Protein AF-A0AA86MLB9-F1 (afdb_monomer_lite)

Secondary structure (DSSP, 8-state):
--HHHHHHHHHHHHHHHHHHHHHHHHHHHHHHHHHHHTTPPPPTTHHHHHHHHHHHHHHHHHHHHH--TTHHHHS-EEEEEETTEEEEEEEHHHHHHHHHHHTT---SHHHHHHHHHHHTT--TTTTT-TT---TTGGGPPPHHHHHHHHHHHHHHHHHHHHHHHHHHHHHHHHHHHHHHHHHHHHTT----------TTHHHHHHHHHHHHHHTT--HHHHHHHHHHHH---S-HHHHHHHHHHHHHHHHHHHHHHHHHHHHHHTS-HHHHHHHH-HHHHHHTT-TTSHHHHS-HHHHHHHHHHHHHHHHHSS--HHHHHHHHHHHHHHHHHTT--GGGGSHHHHHHSGGGGGSTT-SSS-TTTGGGS--

Structure (mmCIF, N/CA/C/O backbone):
data_AF-A0AA86MLB9-F1
#
_entry.id   AF-A0AA86MLB9-F1
#
loop_
_atom_site.group_PDB
_atom_site.id
_atom_site.type_symbol
_atom_site.label_atom_id
_atom_site.label_alt_id
_atom_site.label_comp_id
_atom_site.label_asym_id
_atom_site.label_entity_id
_atom_site.label_seq_id
_atom_site.pdbx_PDB_ins_code
_atom_site.Cartn_x
_atom_site.Cartn_y
_atom_site.Cartn_z
_atom_site.occupancy
_atom_site.B_iso_or_equiv
_atom_site.auth_seq_id
_atom_site.auth_comp_id
_atom_site.auth_asym_id
_atom_site.auth_atom_id
_atom_site.pdbx_PDB_model_num
ATOM 1 N N . MET A 1 1 ? -26.145 19.446 7.608 1.00 31.17 1 MET A N 1
ATOM 2 C CA . MET A 1 1 ? -26.393 19.249 6.154 1.00 31.17 1 MET A CA 1
ATOM 3 C C . MET A 1 1 ? -25.177 19.503 5.246 1.00 31.17 1 MET A C 1
ATOM 5 O O . MET A 1 1 ? -25.252 19.080 4.099 1.00 31.17 1 MET A O 1
ATOM 9 N N . SER A 1 2 ? -24.061 20.111 5.694 1.00 31.62 2 SER A N 1
ATOM 10 C CA . SER A 1 2 ? -22.866 20.285 4.835 1.00 31.62 2 SER A CA 1
ATOM 11 C C . SER A 1 2 ? -21.931 19.061 4.782 1.00 31.62 2 SER A C 1
ATOM 13 O O . SER A 1 2 ? -21.469 18.727 3.699 1.00 31.62 2 SER A O 1
ATOM 15 N N . GLN A 1 3 ? -21.765 18.295 5.869 1.00 32.94 3 GLN A N 1
ATOM 16 C CA . GLN A 1 3 ? -20.857 17.125 5.915 1.00 32.94 3 GLN A CA 1
ATOM 17 C C . GLN A 1 3 ? -21.202 15.983 4.928 1.00 32.94 3 GLN A C 1
ATOM 19 O O . GLN A 1 3 ? -20.308 15.303 4.429 1.00 32.94 3 GLN A O 1
ATOM 24 N N . LYS A 1 4 ? -22.484 15.787 4.571 1.00 32.78 4 LYS A N 1
ATOM 25 C CA . LYS A 1 4 ? -22.910 14.739 3.611 1.00 32.78 4 LYS A CA 1
ATOM 26 C C . LYS A 1 4 ? -22.504 15.023 2.154 1.00 32.78 4 LYS A C 1
ATOM 28 O O . LYS A 1 4 ? -22.442 14.089 1.358 1.00 32.78 4 LYS A O 1
ATOM 33 N N . LYS A 1 5 ? -22.254 16.288 1.781 1.00 33.00 5 LYS A N 1
ATOM 34 C CA . LYS A 1 5 ? -21.780 16.646 0.428 1.00 33.00 5 LYS A CA 1
ATOM 35 C C . LYS A 1 5 ? -20.275 16.420 0.272 1.00 33.00 5 LYS A C 1
ATOM 37 O O . LYS A 1 5 ? -19.840 16.027 -0.810 1.00 33.00 5 LYS A O 1
ATOM 42 N N . ASP A 1 6 ? -19.510 16.591 1.346 1.00 46.38 6 ASP A N 1
ATOM 43 C CA . ASP A 1 6 ? -18.052 16.468 1.314 1.00 46.38 6 ASP A CA 1
ATOM 44 C C . ASP A 1 6 ? -17.609 15.002 1.224 1.00 46.38 6 ASP A C 1
ATOM 46 O O . ASP A 1 6 ? -16.766 14.664 0.389 1.00 46.38 6 ASP A O 1
ATOM 50 N N . SER A 1 7 ? -18.253 14.095 1.968 1.00 41.84 7 SER A N 1
ATOM 51 C CA . SER A 1 7 ? -17.937 12.655 1.964 1.00 41.84 7 SER A CA 1
ATOM 52 C C . SER A 1 7 ? -18.159 11.954 0.614 1.00 41.84 7 SER A C 1
ATOM 54 O O . SER A 1 7 ? -17.427 11.030 0.245 1.00 41.84 7 SER A O 1
ATOM 56 N N . HIS A 1 8 ? -19.115 12.431 -0.188 1.00 47.53 8 HIS A N 1
ATOM 57 C CA . HIS A 1 8 ? -19.323 11.940 -1.553 1.00 47.53 8 HIS A CA 1
ATOM 58 C C . HIS A 1 8 ? -18.197 12.353 -2.516 1.00 47.53 8 HIS A C 1
ATOM 60 O O . HIS A 1 8 ? -17.848 11.581 -3.413 1.00 47.53 8 HIS A O 1
ATOM 66 N N . ASN A 1 9 ? -17.603 13.536 -2.323 1.00 54.38 9 ASN A N 1
ATOM 67 C CA . ASN A 1 9 ? -16.457 14.005 -3.107 1.00 54.38 9 ASN A CA 1
ATOM 68 C C . ASN A 1 9 ? -15.156 13.280 -2.711 1.00 54.38 9 ASN A C 1
ATOM 70 O O . ASN A 1 9 ? -14.349 12.960 -3.582 1.00 54.38 9 ASN A O 1
ATOM 74 N N . LEU A 1 10 ? -14.999 12.936 -1.429 1.00 58.59 10 LEU A N 1
ATOM 75 C CA . LEU A 1 10 ? -13.894 12.141 -0.868 1.00 58.59 10 LEU A CA 1
ATOM 76 C C . LEU A 1 10 ? -13.762 10.752 -1.514 1.00 58.59 10 LEU A C 1
ATOM 78 O O . LEU A 1 10 ? -12.739 10.433 -2.128 1.00 58.59 10 LEU A O 1
ATOM 82 N N . LYS A 1 11 ? -14.830 9.943 -1.433 1.00 59.31 11 LYS A N 1
ATOM 83 C CA . LYS A 1 11 ? -14.906 8.617 -2.073 1.00 59.31 11 LYS A CA 1
ATOM 84 C C . LYS A 1 11 ? -14.651 8.724 -3.576 1.00 59.31 11 LYS A C 1
ATOM 86 O O . LYS A 1 11 ? -13.953 7.892 -4.152 1.00 59.31 11 LYS A O 1
ATOM 91 N N . ARG A 1 12 ? -15.196 9.766 -4.211 1.00 62.06 12 ARG A N 1
ATOM 92 C CA . ARG A 1 12 ? -15.035 10.022 -5.643 1.00 62.06 12 ARG A CA 1
ATOM 93 C C . ARG A 1 12 ? -13.578 10.308 -6.010 1.00 62.06 12 ARG A C 1
ATOM 95 O O . ARG A 1 12 ? -1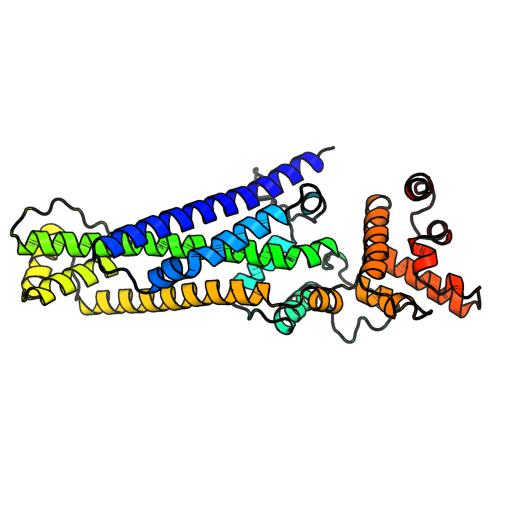3.127 9.751 -6.998 1.00 62.06 12 ARG A O 1
ATOM 102 N N . ASN A 1 13 ? -12.826 11.086 -5.234 1.00 73.25 13 ASN A N 1
ATOM 103 C CA . ASN A 1 13 ? -11.434 11.409 -5.568 1.00 73.25 13 ASN A CA 1
ATOM 104 C C . ASN A 1 13 ? -10.507 10.190 -5.468 1.00 73.25 13 ASN A C 1
ATOM 106 O O . ASN A 1 13 ? -9.840 9.871 -6.449 1.00 73.25 13 ASN A O 1
ATOM 110 N N . ILE A 1 14 ? -10.543 9.446 -4.356 1.00 78.75 14 ILE A N 1
ATOM 111 C CA . ILE A 1 14 ? -9.696 8.251 -4.176 1.00 78.75 14 ILE A CA 1
ATOM 112 C C . ILE A 1 14 ? -10.045 7.169 -5.208 1.00 78.75 14 ILE A C 1
ATOM 114 O O . ILE A 1 14 ? -9.157 6.578 -5.822 1.00 78.75 14 ILE A O 1
ATOM 118 N N . LEU A 1 15 ? -11.338 6.921 -5.454 1.00 80.69 15 LEU A N 1
ATOM 119 C CA . LEU A 1 15 ? -11.757 5.951 -6.468 1.00 80.69 15 LEU A CA 1
ATOM 120 C C . LEU A 1 15 ? -11.424 6.399 -7.888 1.00 80.69 15 LEU A C 1
ATOM 122 O O . LEU A 1 15 ? -11.099 5.555 -8.725 1.00 80.69 15 LEU A O 1
ATOM 126 N N . ASN A 1 16 ? -11.513 7.699 -8.175 1.00 84.88 16 ASN A N 1
ATOM 127 C CA . ASN A 1 16 ? -11.133 8.232 -9.474 1.00 84.88 16 ASN A CA 1
ATOM 128 C C . ASN A 1 16 ? -9.638 8.038 -9.701 1.00 84.88 16 ASN A C 1
ATOM 130 O O . ASN A 1 16 ? -9.280 7.466 -10.729 1.00 84.88 16 ASN A O 1
ATOM 134 N N . GLU A 1 17 ? -8.790 8.414 -8.743 1.00 87.94 17 GLU A N 1
ATOM 135 C CA . GLU A 1 17 ? -7.345 8.179 -8.817 1.00 87.94 17 GLU A CA 1
ATOM 136 C C . GLU A 1 17 ? -7.038 6.690 -8.982 1.00 87.94 17 GLU A C 1
ATOM 138 O O . GLU A 1 17 ? -6.348 6.310 -9.925 1.00 87.94 17 GLU A O 1
ATOM 143 N N . LEU A 1 18 ? -7.644 5.822 -8.167 1.00 91.75 18 LEU A N 1
ATOM 144 C CA . LEU A 1 18 ? -7.465 4.376 -8.283 1.00 91.75 18 LEU A CA 1
ATOM 145 C C . LEU A 1 18 ? -7.894 3.854 -9.663 1.00 91.75 18 LEU A C 1
ATOM 147 O O . LEU A 1 18 ? -7.220 3.012 -10.252 1.00 91.75 18 LEU A O 1
ATOM 151 N N . SER A 1 19 ? -9.013 4.344 -10.203 1.00 93.00 19 SER A N 1
ATOM 152 C CA . SER A 1 19 ? -9.501 3.949 -11.528 1.00 93.00 19 SER A CA 1
ATOM 153 C C . SER A 1 19 ? -8.593 4.430 -12.660 1.00 93.00 19 SER A C 1
ATOM 155 O O . SER A 1 19 ? -8.367 3.686 -13.616 1.00 93.00 19 SER A O 1
ATOM 157 N N . GLN A 1 20 ? -8.041 5.638 -12.537 1.00 94.19 20 GLN A N 1
ATOM 158 C CA . GLN A 1 20 ? -7.079 6.196 -13.478 1.00 94.19 20 GLN A CA 1
ATOM 159 C C . GLN A 1 20 ? -5.775 5.403 -13.429 1.00 94.19 20 GLN A C 1
ATOM 161 O O . GLN A 1 20 ? -5.304 4.965 -14.478 1.00 94.19 20 GLN A O 1
ATOM 166 N N . SER A 1 21 ? -5.260 5.126 -12.229 1.00 95.50 21 SER A N 1
ATOM 167 C CA . SER A 1 21 ? -4.083 4.286 -12.014 1.00 95.50 21 SER A CA 1
ATOM 168 C C . SER A 1 21 ? -4.275 2.888 -12.591 1.00 95.50 21 SER A C 1
ATOM 170 O O . SER A 1 21 ? -3.473 2.441 -13.406 1.00 95.50 21 SER A O 1
ATOM 172 N N . TYR A 1 22 ? -5.386 2.218 -12.283 1.00 96.88 22 TYR A N 1
ATOM 173 C CA . TYR A 1 22 ? -5.699 0.912 -12.862 1.00 96.88 22 TYR A CA 1
ATOM 174 C C . TYR A 1 22 ? -5.768 0.960 -14.398 1.00 96.88 22 TYR A C 1
ATOM 176 O O . TYR A 1 22 ? -5.163 0.131 -15.083 1.00 96.88 22 TYR A O 1
ATOM 184 N N . SER A 1 23 ? -6.448 1.965 -14.966 1.00 96.88 23 SER A N 1
ATOM 185 C CA . SER A 1 23 ? -6.501 2.138 -16.419 1.00 96.88 23 SER A CA 1
ATOM 186 C C . SER A 1 23 ? -5.117 2.375 -17.021 1.00 96.88 23 SER A C 1
ATOM 188 O O . SER A 1 23 ? -4.872 1.912 -18.139 1.00 96.88 23 SER A O 1
ATOM 190 N N . SER A 1 24 ? -4.253 3.120 -16.338 1.00 96.44 24 SER A N 1
ATOM 191 C CA . SER A 1 24 ? -2.892 3.408 -16.778 1.00 96.44 24 SER A CA 1
ATOM 192 C C . SER A 1 24 ? -2.043 2.141 -16.779 1.00 96.44 24 SER A C 1
ATOM 194 O O . SER A 1 24 ? -1.482 1.779 -17.813 1.00 96.44 24 SER A O 1
ATOM 196 N N . ILE A 1 25 ? -2.070 1.373 -15.686 1.00 97.75 25 ILE A N 1
ATOM 197 C CA . ILE A 1 25 ? -1.401 0.070 -15.567 1.00 97.75 25 ILE A CA 1
ATOM 198 C C . ILE A 1 25 ? -1.839 -0.872 -16.694 1.00 97.75 25 ILE A C 1
ATOM 200 O O . ILE A 1 25 ? -1.002 -1.461 -17.379 1.00 97.75 25 ILE A O 1
ATOM 204 N N . HIS A 1 26 ? -3.143 -0.972 -16.954 1.00 97.75 26 HIS A N 1
ATOM 205 C CA . HIS A 1 26 ? -3.666 -1.842 -18.005 1.00 97.75 26 HIS A CA 1
ATOM 206 C C . HIS A 1 26 ? -3.256 -1.386 -19.422 1.00 97.75 26 HIS A C 1
ATOM 208 O O . HIS A 1 26 ? -2.943 -2.213 -20.285 1.00 97.75 26 HIS A O 1
ATOM 214 N N . LYS A 1 27 ? -3.202 -0.071 -19.686 1.00 97.88 27 LYS A N 1
ATOM 215 C CA . LYS A 1 27 ? -2.662 0.475 -20.948 1.00 97.88 27 LYS A CA 1
ATOM 216 C C . LYS A 1 27 ? -1.173 0.149 -21.101 1.00 97.88 27 LYS A C 1
ATOM 218 O O . LYS A 1 27 ? -0.760 -0.293 -22.173 1.00 97.88 27 LYS A O 1
ATOM 223 N N . SER A 1 28 ? -0.397 0.308 -20.034 1.00 97.75 28 SER A N 1
ATOM 224 C CA . SER A 1 28 ? 1.034 -0.005 -19.990 1.00 97.75 28 SER A CA 1
ATOM 225 C C . SER A 1 28 ? 1.301 -1.492 -20.231 1.00 97.75 28 SER A C 1
ATOM 227 O O . SER A 1 28 ? 2.136 -1.836 -21.065 1.00 97.75 28 SER A O 1
ATOM 229 N N . TYR A 1 29 ? 0.515 -2.385 -19.622 1.00 98.00 29 TYR A N 1
ATOM 230 C CA . TYR A 1 29 ? 0.561 -3.821 -19.913 1.00 98.00 29 TYR A CA 1
ATOM 231 C C . TYR A 1 29 ? 0.338 -4.113 -21.403 1.00 98.00 29 TYR A C 1
ATOM 233 O O . TYR A 1 29 ? 1.122 -4.832 -22.024 1.00 98.00 29 TYR A O 1
ATOM 241 N N . LYS A 1 30 ? -0.704 -3.527 -22.014 1.00 97.94 30 LYS A N 1
ATOM 242 C CA . LYS A 1 30 ? -0.978 -3.706 -23.451 1.00 97.94 30 LYS A CA 1
ATOM 243 C C . LYS A 1 30 ? 0.184 -3.225 -24.319 1.00 97.94 30 LYS A C 1
ATOM 245 O O . LYS A 1 30 ? 0.505 -3.877 -25.314 1.00 97.94 30 LYS A O 1
ATOM 250 N N . TYR A 1 31 ? 0.813 -2.114 -23.942 1.00 98.00 31 TYR A N 1
ATOM 251 C CA . TYR A 1 31 ? 1.993 -1.584 -24.616 1.00 98.00 31 TYR A CA 1
ATOM 252 C C . TYR A 1 31 ? 3.176 -2.565 -24.555 1.00 98.00 31 TYR A C 1
ATOM 254 O O . TYR A 1 31 ? 3.678 -2.966 -25.607 1.00 98.00 31 TYR A O 1
ATOM 262 N N . PHE A 1 32 ? 3.559 -3.034 -23.364 1.00 97.81 32 PHE A N 1
ATOM 263 C CA . PHE A 1 32 ? 4.653 -4.003 -23.210 1.00 97.81 32 PHE A CA 1
ATOM 264 C C . PHE A 1 32 ? 4.359 -5.333 -23.907 1.00 97.81 32 PHE A C 1
ATOM 266 O O . PHE A 1 32 ? 5.219 -5.876 -24.599 1.00 97.81 32 PHE A O 1
ATOM 273 N N . LYS A 1 33 ? 3.115 -5.819 -23.826 1.00 97.19 33 LYS A N 1
ATOM 274 C CA . LYS A 1 33 ? 2.680 -7.042 -24.511 1.00 97.19 33 LYS A CA 1
ATOM 275 C C . LYS A 1 33 ? 2.801 -6.924 -26.030 1.00 97.19 33 LYS A C 1
ATOM 277 O O . LYS A 1 33 ? 3.201 -7.883 -26.685 1.00 97.19 33 LYS A O 1
ATOM 282 N N . LYS A 1 34 ? 2.470 -5.760 -26.606 1.00 97.38 34 LYS A N 1
ATOM 283 C CA . LYS A 1 34 ? 2.635 -5.499 -28.045 1.00 97.38 34 LYS A CA 1
ATOM 284 C C . LYS A 1 34 ? 4.111 -5.511 -28.448 1.00 97.38 34 LYS A C 1
ATOM 286 O O . LYS A 1 34 ? 4.449 -6.133 -29.450 1.00 97.38 34 LYS A O 1
ATOM 291 N N . LEU A 1 35 ? 4.977 -4.857 -27.673 1.00 96.00 35 LEU A N 1
ATOM 292 C CA . LEU A 1 35 ? 6.419 -4.837 -27.937 1.00 96.00 35 LEU A CA 1
ATOM 293 C C . LEU A 1 35 ? 7.035 -6.236 -27.874 1.00 96.00 35 LEU A C 1
ATOM 295 O O . LEU A 1 35 ? 7.724 -6.634 -28.811 1.00 96.00 35 LEU A O 1
ATOM 299 N N . SER A 1 36 ? 6.708 -6.998 -26.829 1.00 93.38 36 SER A N 1
ATOM 300 C CA . SER A 1 36 ? 7.155 -8.384 -26.662 1.00 93.38 36 SER A CA 1
ATOM 301 C C . SER A 1 36 ? 6.730 -9.267 -27.847 1.00 93.38 36 SER A C 1
ATOM 303 O O . SER A 1 36 ? 7.567 -9.946 -28.441 1.00 93.38 36 SER A O 1
ATOM 305 N N . LYS A 1 37 ? 5.464 -9.177 -28.293 1.00 94.62 37 LYS A N 1
ATOM 306 C CA . LYS A 1 37 ? 4.976 -9.889 -29.494 1.00 94.62 37 LYS A CA 1
ATOM 307 C C . LYS A 1 37 ? 5.745 -9.528 -30.767 1.00 94.62 37 LYS A C 1
ATOM 309 O O . LYS A 1 37 ? 5.989 -10.395 -31.599 1.00 94.62 37 LYS A O 1
ATOM 314 N N . ASN A 1 38 ? 6.139 -8.265 -30.902 1.00 92.94 38 ASN A N 1
ATOM 315 C CA . ASN A 1 38 ? 6.907 -7.764 -32.040 1.00 92.94 38 ASN A CA 1
ATOM 316 C C . ASN A 1 38 ? 8.426 -7.984 -31.888 1.00 92.94 38 ASN A C 1
ATOM 318 O O . ASN A 1 38 ? 9.196 -7.397 -32.643 1.00 92.94 38 ASN A O 1
ATOM 322 N N . LYS A 1 39 ? 8.869 -8.813 -30.928 1.00 87.19 39 LYS A N 1
ATOM 3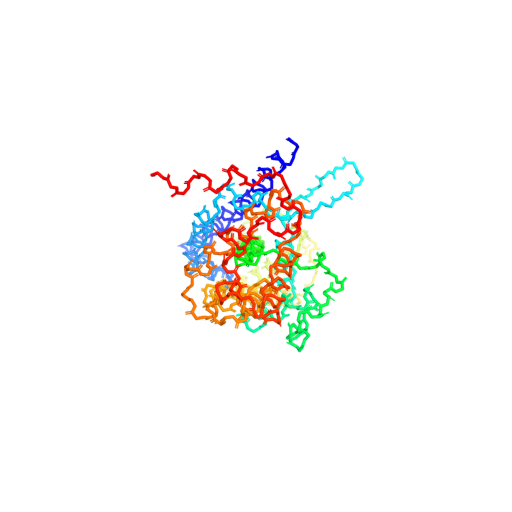23 C CA . LYS A 1 39 ? 10.283 -9.135 -30.658 1.00 87.19 39 LYS A CA 1
ATOM 324 C C . LYS A 1 39 ? 11.154 -7.915 -30.321 1.00 87.19 39 LYS A C 1
ATOM 326 O O . LYS A 1 39 ? 12.373 -7.948 -30.495 1.00 87.19 39 LYS A O 1
ATOM 331 N N . TYR A 1 40 ? 10.552 -6.836 -29.820 1.00 88.44 40 TYR A N 1
ATOM 332 C CA . TYR A 1 40 ? 11.323 -5.763 -29.200 1.00 88.44 40 TYR A CA 1
ATOM 333 C C . TYR A 1 40 ? 11.817 -6.226 -27.833 1.00 88.44 40 TYR A C 1
ATOM 335 O O . TYR A 1 40 ? 11.067 -6.835 -27.066 1.00 88.44 40 TYR A O 1
ATOM 343 N N . LYS A 1 41 ? 13.069 -5.892 -27.512 1.00 88.25 41 LYS A N 1
ATOM 344 C CA . LYS A 1 41 ? 13.591 -6.036 -26.157 1.00 88.25 41 LYS A CA 1
ATOM 345 C C . LYS A 1 41 ? 12.811 -5.100 -25.235 1.00 88.25 41 LYS A C 1
ATOM 347 O O . LYS A 1 41 ? 12.689 -3.903 -25.510 1.00 88.25 41 LYS A O 1
ATOM 352 N N . ILE A 1 42 ? 12.269 -5.662 -24.164 1.00 93.56 42 ILE A N 1
ATOM 353 C CA . ILE A 1 42 ? 11.612 -4.906 -23.101 1.00 93.56 42 ILE A CA 1
ATOM 354 C C . ILE A 1 42 ? 12.560 -4.766 -21.914 1.00 93.56 42 ILE A C 1
ATOM 356 O O . ILE A 1 42 ? 13.372 -5.657 -21.664 1.00 93.56 42 ILE A O 1
ATOM 360 N N . ILE A 1 43 ? 12.465 -3.640 -21.210 1.00 93.56 43 ILE A N 1
ATOM 361 C CA . ILE A 1 43 ? 13.160 -3.420 -19.942 1.00 93.56 43 ILE A CA 1
ATOM 362 C C . ILE A 1 43 ? 12.783 -4.521 -18.946 1.00 93.56 43 ILE A C 1
ATOM 364 O O . ILE A 1 43 ? 11.617 -4.917 -18.879 1.00 93.56 43 ILE A O 1
ATOM 368 N N . GLU A 1 44 ? 13.750 -5.016 -18.173 1.00 92.19 44 GLU A N 1
ATOM 369 C CA . GLU A 1 44 ? 13.551 -6.196 -17.320 1.00 92.19 44 GLU A CA 1
ATOM 370 C C . GLU A 1 44 ? 12.390 -6.002 -16.333 1.00 92.19 44 GLU A C 1
ATOM 372 O O . GLU A 1 44 ? 11.520 -6.865 -16.199 1.00 92.19 44 GLU A O 1
ATOM 377 N N . SER A 1 45 ? 12.300 -4.815 -15.724 1.00 93.00 45 SER A N 1
ATOM 378 C CA . SER A 1 45 ? 11.250 -4.469 -14.763 1.00 93.00 45 SER A CA 1
ATOM 379 C C . SER A 1 45 ? 9.830 -4.529 -15.352 1.00 93.00 45 SER A C 1
ATOM 381 O O . SER A 1 45 ? 8.863 -4.621 -14.597 1.00 93.00 45 SER A O 1
ATOM 383 N N . ALA A 1 46 ? 9.667 -4.483 -16.682 1.00 95.06 46 ALA A N 1
ATOM 384 C CA . ALA A 1 46 ? 8.359 -4.611 -17.328 1.00 95.06 46 ALA A CA 1
ATOM 385 C C . ALA A 1 46 ? 7.798 -6.042 -17.257 1.00 95.06 46 ALA A C 1
ATOM 387 O O . ALA A 1 46 ? 6.578 -6.209 -17.326 1.00 95.06 46 ALA A O 1
ATOM 388 N N . ASN A 1 47 ? 8.648 -7.059 -17.065 1.00 94.50 47 ASN A N 1
ATOM 389 C CA . ASN A 1 47 ? 8.201 -8.445 -16.891 1.00 94.50 47 ASN A CA 1
ATOM 390 C C . ASN A 1 47 ? 7.306 -8.591 -15.659 1.00 94.50 47 ASN A C 1
ATOM 392 O O . ASN A 1 47 ? 6.256 -9.218 -15.741 1.00 94.50 47 ASN A O 1
ATOM 396 N N . TRP A 1 48 ? 7.616 -7.880 -14.569 1.00 95.94 48 TRP A N 1
ATOM 397 C CA . TRP A 1 48 ? 6.741 -7.828 -13.398 1.00 95.94 48 TRP A CA 1
ATOM 398 C C . TRP A 1 48 ? 5.309 -7.409 -13.754 1.00 95.94 48 TRP A C 1
ATOM 400 O O . TRP A 1 48 ? 4.355 -7.998 -13.254 1.00 95.94 48 TRP A O 1
ATOM 410 N N . VAL A 1 49 ? 5.136 -6.434 -14.651 1.00 95.94 49 VAL A N 1
ATOM 411 C CA . VAL A 1 49 ? 3.805 -5.996 -15.103 1.00 95.94 49 VAL A CA 1
ATOM 412 C C . VAL A 1 49 ? 3.125 -7.073 -15.948 1.00 95.94 49 VAL A C 1
ATOM 414 O O . VAL A 1 49 ? 1.922 -7.292 -15.806 1.00 95.94 49 VAL A O 1
ATOM 417 N N . LEU A 1 50 ? 3.876 -7.736 -16.831 1.00 96.31 50 LEU A N 1
ATOM 418 C CA . LEU A 1 50 ? 3.349 -8.784 -17.707 1.00 96.31 50 LEU A CA 1
ATOM 419 C C . LEU A 1 50 ? 2.880 -10.014 -16.923 1.00 96.31 50 LEU A C 1
ATOM 421 O O . LEU A 1 50 ? 1.805 -10.540 -17.217 1.00 96.31 50 LEU A O 1
ATOM 425 N N . ASP A 1 51 ? 3.645 -10.413 -15.911 1.00 96.31 51 ASP A N 1
ATOM 426 C CA . ASP A 1 51 ? 3.402 -11.632 -15.142 1.00 96.31 51 ASP A CA 1
ATOM 427 C C . ASP A 1 51 ? 2.349 -11.429 -14.043 1.00 96.31 51 ASP A C 1
ATOM 429 O O . ASP A 1 51 ? 1.645 -12.367 -13.678 1.00 96.31 51 ASP A O 1
ATOM 433 N N . ASN A 1 52 ? 2.203 -10.202 -13.523 1.00 96.38 52 ASN A N 1
ATOM 434 C CA . ASN A 1 52 ? 1.423 -9.936 -12.308 1.00 96.38 52 ASN A CA 1
ATOM 435 C C . ASN A 1 52 ? 0.202 -9.026 -12.519 1.00 96.38 52 ASN A C 1
ATOM 437 O O . ASN A 1 52 ? -0.405 -8.594 -11.539 1.00 96.38 52 ASN A O 1
ATOM 441 N N . LEU A 1 53 ? -0.215 -8.743 -13.760 1.00 96.12 53 LEU A N 1
ATOM 442 C CA . LEU A 1 53 ? -1.411 -7.921 -14.004 1.00 96.12 53 LEU A CA 1
ATOM 443 C C . LEU A 1 53 ? -2.655 -8.483 -13.287 1.00 96.12 53 LEU A C 1
ATOM 445 O O . LEU A 1 53 ? -3.425 -7.712 -12.717 1.00 96.12 53 LEU A O 1
ATOM 449 N N . TYR A 1 54 ? -2.815 -9.812 -13.258 1.00 96.06 54 TYR A N 1
ATOM 450 C CA . TYR A 1 54 ? -3.950 -10.488 -12.617 1.00 96.06 54 TYR A CA 1
ATOM 451 C C . TYR A 1 54 ? -4.118 -10.098 -11.138 1.00 96.06 54 TYR A C 1
ATOM 453 O O . TYR A 1 54 ? -5.243 -9.958 -10.661 1.00 96.06 54 TYR A O 1
ATOM 461 N N . LEU A 1 55 ? -3.005 -9.883 -10.425 1.00 96.12 55 LEU A N 1
ATOM 462 C CA . LEU A 1 55 ? -2.999 -9.481 -9.022 1.00 96.12 55 LEU A CA 1
ATOM 463 C C . LEU A 1 55 ? -3.627 -8.094 -8.868 1.00 96.12 55 LEU A C 1
ATOM 465 O O . LEU A 1 55 ? -4.518 -7.905 -8.047 1.00 96.12 55 LEU A O 1
ATOM 469 N N . ILE A 1 56 ? -3.225 -7.145 -9.715 1.00 96.19 56 ILE A N 1
ATOM 470 C CA . ILE A 1 56 ? -3.767 -5.781 -9.698 1.00 96.19 56 ILE A CA 1
ATOM 471 C C . ILE A 1 56 ? -5.243 -5.769 -10.097 1.00 96.19 56 ILE A C 1
ATOM 473 O O . ILE A 1 56 ? -6.032 -5.048 -9.493 1.00 96.19 56 ILE A O 1
ATOM 477 N N . GLU A 1 57 ? -5.641 -6.572 -11.086 1.00 96.38 57 GLU A N 1
ATOM 478 C CA . GLU A 1 57 ? -7.047 -6.695 -11.487 1.00 96.38 57 GLU A CA 1
ATOM 479 C C . GLU A 1 57 ? -7.926 -7.235 -10.360 1.00 96.38 57 GLU A C 1
ATOM 481 O O . GLU A 1 57 ? -9.024 -6.719 -10.133 1.00 96.38 57 GLU A O 1
ATOM 486 N N . ARG A 1 58 ? -7.444 -8.261 -9.654 1.00 95.75 58 ARG A N 1
ATOM 487 C CA . ARG A 1 58 ? -8.133 -8.844 -8.505 1.00 95.75 58 ARG A CA 1
ATOM 488 C C . ARG A 1 58 ? -8.246 -7.831 -7.368 1.00 95.75 58 ARG A C 1
ATOM 490 O O . ARG A 1 58 ? -9.359 -7.578 -6.917 1.00 95.75 58 ARG A O 1
ATOM 497 N N . GLU A 1 59 ? -7.145 -7.194 -6.965 1.00 93.44 59 GLU A N 1
ATOM 498 C CA . GLU A 1 59 ? -7.182 -6.195 -5.889 1.00 93.44 59 GLU A CA 1
ATOM 499 C C . GLU A 1 59 ? -8.066 -5.001 -6.250 1.00 93.44 59 GLU A C 1
ATOM 501 O O . GLU A 1 59 ? -8.856 -4.557 -5.426 1.00 93.44 59 GLU A O 1
ATOM 506 N N . TYR A 1 60 ? -8.016 -4.512 -7.490 1.00 94.06 60 TYR A N 1
ATOM 507 C CA . TYR A 1 60 ? -8.885 -3.425 -7.936 1.00 94.06 60 TYR A CA 1
ATOM 508 C C . TYR A 1 60 ? -10.376 -3.774 -7.817 1.00 94.06 60 TYR A C 1
ATOM 510 O O . TYR A 1 60 ? -11.175 -2.946 -7.370 1.00 94.06 60 TYR A O 1
ATOM 518 N N . LYS A 1 61 ? -10.762 -4.999 -8.201 1.00 92.50 61 LYS A N 1
ATOM 519 C CA . LYS A 1 61 ? -12.142 -5.487 -8.063 1.00 92.50 61 LYS A CA 1
ATOM 520 C C . LYS A 1 61 ? -12.541 -5.626 -6.596 1.00 92.50 61 LYS A C 1
ATOM 522 O O . LYS A 1 61 ? -13.596 -5.113 -6.231 1.00 92.50 61 LYS A O 1
ATOM 527 N N . ASN A 1 62 ? -11.685 -6.238 -5.776 1.00 90.19 62 ASN A N 1
ATOM 528 C CA . ASN A 1 62 ? -11.912 -6.400 -4.339 1.00 90.19 62 ASN A CA 1
ATOM 529 C C . ASN A 1 62 ? -12.095 -5.038 -3.666 1.00 90.19 62 ASN A C 1
ATOM 531 O O . ASN A 1 62 ? -13.097 -4.815 -3.002 1.00 90.19 62 ASN A O 1
ATOM 535 N N . ILE A 1 63 ? -11.201 -4.081 -3.937 1.00 89.81 63 ILE A N 1
ATOM 536 C CA . ILE A 1 63 ? -11.304 -2.713 -3.422 1.00 89.81 63 ILE A CA 1
ATOM 537 C C . ILE A 1 63 ? -12.643 -2.088 -3.826 1.00 89.81 63 ILE A C 1
ATOM 539 O O . ILE A 1 63 ? -13.351 -1.545 -2.987 1.00 89.81 63 ILE A O 1
ATOM 543 N N . LYS A 1 64 ? -13.045 -2.191 -5.097 1.00 87.06 64 LYS A N 1
ATOM 544 C CA . LYS A 1 64 ? -14.335 -1.645 -5.543 1.00 87.06 64 LYS A CA 1
ATOM 545 C C . LYS A 1 64 ? -15.548 -2.275 -4.856 1.00 87.06 64 LYS A C 1
ATOM 547 O O . LYS A 1 64 ? -16.538 -1.571 -4.683 1.00 87.06 64 LYS A O 1
ATOM 552 N N . GLN A 1 65 ? -15.483 -3.558 -4.507 1.00 85.00 65 GLN A N 1
ATOM 553 C CA . GLN A 1 65 ? -16.549 -4.262 -3.793 1.00 85.00 65 GLN A CA 1
ATOM 554 C C . GLN A 1 65 ? -16.575 -3.894 -2.305 1.00 85.00 65 GLN A C 1
ATOM 556 O O . GLN A 1 65 ? -17.640 -3.590 -1.779 1.00 85.00 65 GLN A O 1
ATOM 561 N N . SER A 1 66 ? -15.410 -3.853 -1.651 1.00 80.62 66 SER A N 1
ATOM 562 C CA . SER A 1 66 ? -15.274 -3.518 -0.228 1.00 80.62 66 SER A CA 1
ATOM 563 C C . SER A 1 66 ? -15.609 -2.057 0.078 1.00 80.62 66 SER A C 1
ATOM 565 O O . SER A 1 66 ? -16.024 -1.733 1.186 1.00 80.62 66 SER A O 1
ATOM 567 N N . ILE A 1 67 ? -15.465 -1.150 -0.894 1.00 71.62 67 ILE A N 1
ATOM 568 C CA . ILE A 1 67 ? -15.863 0.254 -0.740 1.00 71.62 67 ILE A CA 1
ATOM 569 C C . ILE A 1 67 ? -17.394 0.376 -0.886 1.00 71.62 67 ILE A C 1
ATOM 571 O O . ILE A 1 67 ? -17.921 0.865 -1.895 1.00 71.62 67 ILE A O 1
ATOM 575 N N . GLY A 1 68 ? -18.122 -0.006 0.167 1.00 64.94 68 GLY A N 1
ATOM 576 C CA . GLY A 1 68 ? -19.536 0.332 0.360 1.00 64.94 68 GLY A CA 1
ATOM 577 C C . GLY A 1 68 ? -19.785 1.852 0.338 1.00 64.94 68 GLY A C 1
ATOM 578 O O . GLY A 1 68 ? -18.861 2.665 0.428 1.00 64.94 68 GLY A O 1
ATOM 579 N N . ASN A 1 69 ? -21.031 2.286 0.121 1.00 54.16 69 ASN A N 1
ATOM 580 C CA . ASN A 1 69 ? -21.370 3.717 0.022 1.00 54.16 69 ASN A CA 1
ATOM 581 C C . ASN A 1 69 ? -21.370 4.461 1.366 1.00 54.16 69 ASN A C 1
ATOM 583 O O . ASN A 1 69 ? -21.164 5.670 1.345 1.00 54.16 69 ASN A O 1
ATOM 587 N N . GLU A 1 70 ? -21.569 3.772 2.490 1.00 60.41 70 GLU A N 1
ATOM 588 C CA . GLU A 1 70 ? -21.745 4.392 3.816 1.00 60.41 70 GLU A CA 1
ATOM 589 C C . GLU A 1 70 ? -20.435 4.443 4.619 1.00 60.41 70 GLU A C 1
ATOM 591 O O . GLU A 1 70 ? -20.066 5.504 5.107 1.00 60.41 70 GLU A O 1
ATOM 596 N N . TYR A 1 71 ? -19.662 3.353 4.634 1.00 62.53 71 TYR A N 1
ATOM 597 C CA . TYR A 1 71 ? -18.469 3.180 5.477 1.00 62.53 71 TYR A CA 1
ATOM 598 C C . TYR A 1 71 ? -17.380 4.259 5.315 1.00 62.53 71 TYR A C 1
ATOM 600 O O . TYR A 1 71 ? -16.756 4.684 6.274 1.00 62.53 71 TYR A O 1
ATOM 608 N N . PHE A 1 72 ? -17.161 4.773 4.101 1.00 64.25 72 PHE A N 1
ATOM 609 C CA . PHE A 1 72 ? -16.184 5.851 3.880 1.00 64.25 72 PHE A CA 1
ATOM 610 C C . PHE A 1 72 ? -16.693 7.235 4.292 1.00 64.25 72 PHE A C 1
ATOM 612 O O . PHE A 1 72 ? -15.894 8.167 4.374 1.00 64.25 72 PHE A O 1
ATOM 619 N N . LYS A 1 73 ? -18.009 7.403 4.474 1.00 62.34 73 LYS A N 1
ATOM 620 C CA . LYS A 1 73 ? -18.592 8.702 4.823 1.00 62.34 73 LYS A CA 1
ATOM 621 C C . LYS A 1 73 ? -18.421 9.040 6.296 1.00 62.34 73 LYS A C 1
ATOM 623 O O . LYS A 1 73 ? -18.443 10.225 6.617 1.00 62.34 73 LYS A O 1
ATOM 628 N N . THR A 1 74 ? -18.279 8.024 7.139 1.00 69.94 74 THR A N 1
ATOM 629 C CA . THR A 1 74 ? -18.138 8.151 8.592 1.00 69.94 74 THR A CA 1
ATOM 630 C C . THR A 1 74 ? -16.677 8.300 9.024 1.00 69.94 74 THR A C 1
ATOM 632 O O . THR A 1 74 ? -16.418 8.779 10.124 1.00 69.94 74 THR A O 1
ATOM 635 N N . LEU A 1 75 ? -15.711 7.974 8.151 1.00 80.88 75 LEU A N 1
ATOM 636 C CA . LEU A 1 75 ? -14.286 8.090 8.471 1.00 80.88 75 LEU A CA 1
ATOM 637 C C . LEU A 1 75 ? -13.867 9.551 8.730 1.00 80.88 75 LEU A C 1
ATOM 639 O O . LEU A 1 75 ? -14.116 10.411 7.877 1.00 80.88 75 LEU A O 1
ATOM 643 N N . PRO A 1 76 ? -13.144 9.833 9.831 1.00 80.38 76 PRO A N 1
ATOM 644 C CA . PRO A 1 76 ? -12.576 11.148 10.105 1.00 80.38 76 PRO A CA 1
ATOM 645 C C . PRO A 1 76 ? -11.667 11.642 8.972 1.00 80.38 76 PRO A C 1
ATOM 647 O O . PRO A 1 76 ? -10.797 10.923 8.471 1.00 80.38 76 PRO A O 1
ATOM 650 N N . THR A 1 77 ? -11.838 12.899 8.563 1.00 74.81 77 THR A N 1
ATOM 651 C CA . THR A 1 77 ? -11.121 13.486 7.420 1.00 74.81 77 THR A CA 1
ATOM 652 C C . THR A 1 77 ? -10.148 14.569 7.855 1.00 74.81 77 THR A C 1
ATOM 654 O O . THR A 1 77 ? -10.492 15.414 8.680 1.00 74.81 77 THR A O 1
ATOM 657 N N . LEU A 1 78 ? -8.956 14.603 7.253 1.00 65.12 78 LEU A N 1
ATOM 658 C CA . LEU A 1 78 ? -8.023 15.716 7.425 1.00 65.12 78 LEU A CA 1
ATOM 659 C C . LEU A 1 78 ? -8.259 16.754 6.324 1.00 65.12 78 LEU A C 1
ATOM 661 O O . LEU A 1 78 ? -8.062 16.475 5.142 1.00 65.12 78 LEU A O 1
ATOM 665 N N . THR A 1 79 ? -8.645 17.971 6.706 1.00 56.72 79 THR A N 1
ATOM 666 C CA . THR A 1 79 ? -8.803 19.085 5.762 1.00 56.72 79 THR A CA 1
ATOM 667 C C . THR A 1 79 ? -7.533 19.929 5.735 1.00 56.72 79 THR A C 1
ATOM 669 O O . THR A 1 79 ? -7.224 20.638 6.693 1.00 56.72 79 THR A O 1
ATOM 672 N N . ARG A 1 80 ? -6.796 19.910 4.619 1.00 47.03 80 ARG A N 1
ATOM 673 C CA . ARG A 1 80 ? -5.672 20.833 4.407 1.00 47.03 80 ARG A CA 1
ATOM 674 C C . ARG A 1 80 ? -6.179 22.113 3.738 1.00 47.03 80 ARG A C 1
ATOM 676 O O . ARG A 1 80 ? -6.445 22.123 2.537 1.00 47.03 80 ARG A O 1
ATOM 683 N N . LYS A 1 81 ? -6.295 23.202 4.505 1.00 44.69 81 LYS A N 1
ATOM 684 C CA . LYS A 1 81 ? -6.565 24.542 3.959 1.00 44.69 81 LYS A CA 1
ATOM 685 C C . LYS A 1 81 ? -5.249 25.196 3.538 1.00 44.69 81 LYS A C 1
ATOM 687 O O . LYS A 1 81 ? -4.416 25.484 4.387 1.00 44.69 81 LYS A O 1
ATOM 692 N N . ASN A 1 82 ? -5.079 25.448 2.242 1.00 39.62 82 ASN A N 1
ATOM 693 C CA . ASN A 1 82 ? -4.090 26.396 1.729 1.00 39.62 82 ASN A CA 1
ATOM 694 C C . ASN A 1 82 ? -4.855 27.517 1.014 1.00 39.62 82 ASN A C 1
ATOM 696 O O . ASN A 1 82 ? -5.694 27.222 0.167 1.00 39.62 82 ASN A O 1
ATOM 700 N N . ASN A 1 83 ? -4.578 28.767 1.402 1.00 44.84 83 ASN A N 1
ATOM 701 C CA . ASN A 1 83 ? -5.070 30.040 0.854 1.00 44.84 83 ASN A CA 1
ATOM 702 C C . ASN A 1 83 ? -6.021 29.913 -0.360 1.00 44.84 83 ASN A C 1
ATOM 704 O O . ASN A 1 83 ? -5.586 29.802 -1.503 1.00 44.84 83 ASN A O 1
ATOM 708 N N . GLU A 1 84 ? -7.325 29.953 -0.056 1.00 45.06 84 GLU A N 1
ATOM 709 C CA . GLU A 1 84 ? -8.480 30.087 -0.965 1.00 45.06 84 GLU A CA 1
ATOM 710 C C . GLU A 1 84 ? -8.940 28.869 -1.794 1.00 45.06 84 GLU A C 1
ATOM 712 O O . GLU A 1 84 ? -9.947 28.980 -2.496 1.00 45.06 84 GLU A O 1
ATOM 717 N N . ARG A 1 85 ? -8.341 27.673 -1.662 1.00 44.22 85 ARG A N 1
ATOM 718 C CA . ARG A 1 85 ? -8.953 26.426 -2.185 1.00 44.22 85 ARG A CA 1
ATOM 719 C C . ARG A 1 85 ? -8.772 25.245 -1.229 1.00 44.22 85 ARG A C 1
ATOM 721 O O . ARG A 1 85 ? -7.668 24.966 -0.772 1.00 44.22 85 ARG A O 1
ATOM 728 N N . GLU A 1 86 ? -9.853 24.515 -0.950 1.00 48.53 86 GLU A N 1
ATOM 729 C CA . GLU A 1 86 ? -9.783 23.191 -0.315 1.00 48.53 86 GLU A CA 1
ATOM 730 C C . GLU A 1 86 ? -9.165 22.214 -1.320 1.00 48.53 86 GLU A C 1
ATOM 732 O O . GLU A 1 86 ? -9.806 21.823 -2.292 1.00 48.53 86 GLU A O 1
ATOM 737 N N . VAL A 1 87 ? -7.875 21.904 -1.155 1.00 50.09 87 VAL A N 1
ATOM 738 C CA . VAL A 1 87 ? -7.111 21.222 -2.212 1.00 50.09 87 VAL A CA 1
ATOM 739 C C . VAL A 1 87 ? -7.321 19.706 -2.171 1.00 50.09 87 VAL A C 1
ATOM 741 O O . VAL A 1 87 ? -7.502 19.108 -3.224 1.00 50.09 87 VAL A O 1
ATOM 744 N N . TYR A 1 88 ? -7.352 19.078 -0.990 1.00 52.31 88 TYR A N 1
ATOM 745 C CA . TYR A 1 88 ? -7.585 17.635 -0.856 1.00 52.31 88 TYR A CA 1
ATOM 746 C C . TYR A 1 88 ? -8.212 17.315 0.505 1.00 52.31 88 TYR A C 1
ATOM 748 O O . TYR A 1 88 ? -7.635 17.634 1.544 1.00 52.31 88 TYR A O 1
ATOM 756 N N . ASN A 1 89 ? -9.387 16.685 0.482 1.00 67.19 89 ASN A N 1
ATOM 757 C CA . ASN A 1 89 ? -10.025 16.080 1.645 1.00 67.19 89 ASN A CA 1
ATOM 758 C C . ASN A 1 89 ? -9.896 14.563 1.449 1.00 67.19 89 ASN A C 1
ATOM 760 O O . ASN A 1 89 ? -10.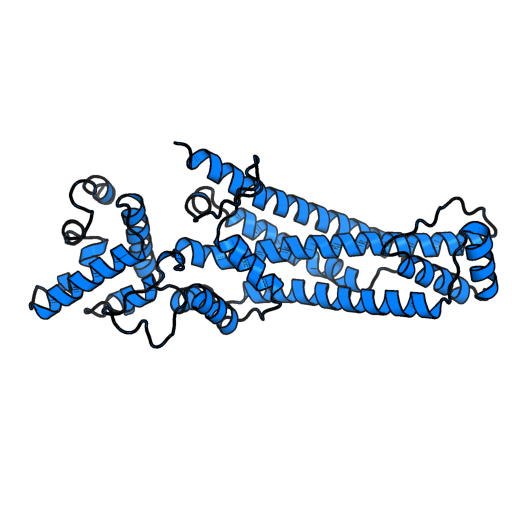482 14.027 0.507 1.00 67.19 89 ASN A O 1
ATOM 764 N N . VAL A 1 90 ? -9.078 13.892 2.261 1.00 75.31 90 VAL A N 1
ATOM 765 C CA . VAL A 1 90 ? -8.950 12.421 2.301 1.00 75.31 90 VAL A CA 1
ATOM 766 C C . VAL A 1 90 ? -9.092 11.941 3.752 1.00 75.31 90 VAL A C 1
ATOM 768 O O . VAL A 1 90 ? -8.795 12.715 4.671 1.00 75.31 90 VAL A O 1
ATOM 771 N N . PRO A 1 91 ? -9.560 10.700 3.996 1.00 85.50 91 PRO A N 1
ATOM 772 C CA . PRO A 1 91 ? -9.628 10.152 5.348 1.00 85.50 91 PRO A CA 1
ATOM 773 C C . PRO A 1 91 ? -8.261 10.210 6.030 1.00 85.50 91 PRO A C 1
ATOM 775 O O . PRO A 1 91 ? -7.238 9.952 5.392 1.00 85.50 91 PRO A O 1
ATOM 778 N N . ARG A 1 92 ? -8.224 10.513 7.328 1.00 88.56 92 ARG A N 1
ATOM 779 C CA . ARG A 1 92 ? -6.983 10.545 8.116 1.00 88.56 92 ARG A CA 1
ATOM 780 C C . ARG A 1 92 ? -6.196 9.245 7.955 1.00 88.56 92 ARG A C 1
ATOM 782 O O . ARG A 1 92 ? -5.000 9.277 7.658 1.00 88.56 92 ARG A O 1
ATOM 789 N N . ILE A 1 93 ? -6.887 8.112 8.048 1.00 91.06 93 ILE A N 1
ATOM 790 C CA . ILE A 1 93 ? -6.296 6.787 7.871 1.00 91.06 93 ILE A CA 1
ATOM 791 C C . ILE A 1 93 ? -5.636 6.572 6.494 1.00 91.06 93 ILE A C 1
ATOM 793 O O . ILE A 1 93 ? -4.646 5.847 6.390 1.00 91.06 93 ILE A O 1
ATOM 797 N N . PHE A 1 94 ? -6.095 7.254 5.437 1.00 89.62 94 PHE A N 1
ATOM 798 C CA . PHE A 1 94 ? -5.436 7.208 4.128 1.00 89.62 94 PHE A CA 1
ATOM 799 C C . PHE A 1 94 ? -4.026 7.807 4.190 1.00 89.62 94 PHE A C 1
ATOM 801 O O . PHE A 1 94 ? -3.088 7.227 3.645 1.00 89.62 94 PHE A O 1
ATOM 808 N N . HIS A 1 95 ? -3.858 8.942 4.875 1.00 89.00 95 HIS A N 1
ATOM 809 C CA . HIS A 1 95 ? -2.544 9.562 5.063 1.00 89.00 95 HIS A CA 1
ATOM 810 C C . HIS A 1 95 ? -1.630 8.723 5.954 1.00 89.00 95 HIS A C 1
ATOM 812 O O . HIS A 1 95 ? -0.435 8.629 5.682 1.00 89.00 95 HIS A O 1
ATOM 818 N N . ILE A 1 96 ? -2.186 8.079 6.980 1.00 92.50 96 ILE A N 1
ATOM 819 C CA . ILE A 1 96 ? -1.442 7.145 7.829 1.00 92.50 96 ILE A CA 1
ATOM 820 C C . ILE A 1 96 ? -0.903 5.981 6.980 1.00 92.50 96 ILE A C 1
ATOM 822 O O . ILE A 1 96 ? 0.296 5.714 6.983 1.00 92.50 96 ILE A O 1
ATOM 826 N N . ALA A 1 97 ? -1.749 5.360 6.154 1.00 94.12 97 ALA A N 1
ATOM 827 C CA . ALA A 1 97 ? -1.331 4.306 5.226 1.00 94.12 97 ALA A CA 1
ATOM 828 C C . ALA A 1 97 ? -0.282 4.784 4.210 1.00 94.12 97 ALA A C 1
ATOM 830 O O . ALA A 1 97 ? 0.694 4.086 3.932 1.00 94.12 97 ALA A O 1
ATOM 831 N N . GLN A 1 98 ? -0.453 5.993 3.673 1.00 91.81 98 GLN A N 1
ATOM 832 C CA . GLN A 1 98 ? 0.500 6.597 2.748 1.00 91.81 98 GLN A CA 1
ATOM 833 C C . GLN A 1 98 ? 1.878 6.801 3.393 1.00 91.81 98 GLN A C 1
ATOM 835 O O . GLN A 1 98 ? 2.899 6.472 2.787 1.00 91.81 98 GLN A O 1
ATOM 840 N N . ASN A 1 99 ? 1.914 7.316 4.622 1.00 92.00 99 ASN A N 1
ATOM 841 C CA . ASN A 1 99 ? 3.152 7.531 5.366 1.00 92.00 99 ASN A CA 1
ATOM 842 C C . ASN A 1 99 ? 3.858 6.207 5.677 1.00 92.00 99 ASN A C 1
ATOM 844 O O . ASN A 1 99 ? 5.076 6.134 5.523 1.00 92.00 99 ASN A O 1
ATOM 848 N N . TYR A 1 100 ? 3.104 5.161 6.026 1.00 94.12 100 TYR A N 1
ATOM 849 C CA . TYR A 1 100 ? 3.645 3.819 6.246 1.00 94.12 100 TYR A CA 1
ATOM 850 C C . TYR A 1 100 ? 4.328 3.237 5.001 1.00 94.12 100 TYR A C 1
ATOM 852 O O . TYR A 1 100 ? 5.422 2.686 5.067 1.00 94.12 100 TYR A O 1
ATOM 860 N N . ILE A 1 101 ? 3.713 3.396 3.827 1.00 91.50 101 ILE A N 1
ATOM 861 C CA . ILE A 1 101 ? 4.311 2.928 2.567 1.00 91.50 101 ILE A CA 1
ATOM 862 C C . ILE A 1 101 ? 5.570 3.732 2.227 1.00 91.50 101 ILE A C 1
ATOM 864 O O . ILE A 1 101 ? 6.558 3.174 1.749 1.00 91.50 101 ILE A O 1
ATOM 868 N N . ASN A 1 102 ? 5.553 5.042 2.473 1.00 87.56 102 ASN A N 1
ATOM 869 C CA . ASN A 1 102 ? 6.676 5.918 2.152 1.00 87.56 102 ASN A CA 1
ATOM 870 C C . ASN A 1 102 ? 7.875 5.731 3.094 1.00 87.56 102 ASN A C 1
ATOM 872 O O . ASN A 1 102 ? 9.004 5.993 2.679 1.00 87.56 102 ASN A O 1
ATOM 876 N N . SER A 1 103 ? 7.668 5.250 4.324 1.00 84.88 103 SER A N 1
ATOM 877 C CA . SER A 1 103 ? 8.762 4.930 5.249 1.00 84.88 103 SER A CA 1
ATOM 878 C C . SER A 1 103 ? 9.523 3.652 4.875 1.00 84.88 103 SER A C 1
ATOM 880 O O . SER A 1 103 ? 10.539 3.358 5.498 1.00 84.88 103 SER A O 1
ATOM 882 N N . SER A 1 104 ? 9.093 2.926 3.831 1.00 73.50 104 SER A N 1
ATOM 883 C CA . SER A 1 104 ? 9.674 1.638 3.411 1.00 73.50 104 SER A CA 1
ATOM 884 C C . SER A 1 104 ? 9.646 0.571 4.518 1.00 73.50 104 SER A C 1
ATOM 886 O O . SER A 1 104 ? 10.537 -0.273 4.589 1.00 73.50 104 SER A O 1
ATOM 888 N N . ALA A 1 105 ? 8.632 0.620 5.389 1.00 70.62 105 ALA A N 1
ATOM 889 C CA . ALA A 1 105 ? 8.433 -0.356 6.456 1.00 70.62 105 ALA A CA 1
ATOM 890 C C . ALA A 1 105 ? 8.052 -1.748 5.913 1.00 70.62 105 ALA A C 1
ATOM 892 O O . ALA A 1 105 ? 7.513 -1.891 4.810 1.00 70.62 105 ALA A O 1
ATOM 893 N N . GLU A 1 106 ? 8.327 -2.793 6.696 1.00 84.25 106 GLU A N 1
ATOM 894 C CA . GLU A 1 106 ? 7.990 -4.164 6.319 1.00 84.25 106 GLU A CA 1
ATOM 895 C C . GLU A 1 106 ? 6.517 -4.492 6.556 1.00 84.25 106 GLU A C 1
ATOM 897 O O . GLU A 1 106 ? 5.991 -4.320 7.646 1.00 84.25 106 GLU A O 1
ATOM 902 N N . PHE A 1 107 ? 5.872 -5.110 5.569 1.00 88.00 107 PHE A N 1
ATOM 903 C CA . PHE A 1 107 ? 4.498 -5.587 5.705 1.00 88.00 107 PHE A CA 1
ATOM 904 C C . PHE A 1 107 ? 4.435 -6.923 6.450 1.00 88.00 107 PHE A C 1
ATOM 906 O O . PHE A 1 107 ? 4.362 -7.988 5.833 1.00 88.00 107 PHE A O 1
ATOM 913 N N . ASN A 1 108 ? 4.472 -6.859 7.778 1.00 91.06 108 ASN A N 1
ATOM 914 C CA . ASN A 1 108 ? 4.154 -7.970 8.667 1.00 91.06 108 ASN A CA 1
ATOM 915 C C . ASN A 1 108 ? 3.281 -7.486 9.838 1.00 91.06 108 ASN A C 1
ATOM 917 O O . ASN A 1 108 ? 3.245 -6.296 10.146 1.00 91.06 108 ASN A O 1
ATOM 921 N N . ILE A 1 109 ? 2.566 -8.412 10.483 1.00 92.00 109 ILE A N 1
ATOM 922 C CA . ILE A 1 109 ? 1.584 -8.092 11.529 1.00 92.00 109 ILE A CA 1
ATOM 923 C C . ILE A 1 109 ? 2.169 -7.231 12.657 1.00 92.00 109 ILE A C 1
ATOM 925 O O . ILE A 1 109 ? 1.520 -6.286 13.104 1.00 92.00 109 ILE A O 1
ATOM 929 N N . LYS A 1 110 ? 3.400 -7.527 13.084 1.00 92.00 110 LYS A N 1
ATOM 930 C CA . LYS A 1 110 ? 4.069 -6.843 14.188 1.00 92.00 110 LYS A CA 1
ATOM 931 C C . LYS A 1 110 ? 4.409 -5.408 13.799 1.00 92.00 110 LYS A C 1
ATOM 933 O O . LYS A 1 110 ? 3.959 -4.491 14.464 1.00 92.00 110 LYS A O 1
ATOM 938 N N . GLU A 1 111 ? 5.114 -5.206 12.692 1.00 93.44 111 GLU A N 1
ATOM 939 C CA . GLU A 1 111 ? 5.543 -3.871 12.248 1.00 93.44 111 GLU A CA 1
ATOM 940 C C . GLU A 1 111 ? 4.361 -2.942 11.952 1.00 93.44 111 GLU A C 1
ATOM 942 O O . GLU A 1 111 ? 4.381 -1.755 12.279 1.00 93.44 111 GLU A O 1
ATOM 947 N N . VAL A 1 112 ? 3.302 -3.483 11.349 1.00 93.62 112 VAL A N 1
ATOM 948 C CA . VAL A 1 112 ? 2.084 -2.726 11.047 1.00 93.62 112 VAL A CA 1
ATOM 949 C C . VAL A 1 112 ? 1.344 -2.345 12.340 1.00 93.62 112 VAL A C 1
ATOM 951 O O . VAL A 1 112 ? 0.864 -1.216 12.462 1.00 93.62 112 VAL A O 1
ATOM 954 N N . SER A 1 113 ? 1.293 -3.248 13.327 1.00 93.38 113 SER A N 1
ATOM 955 C CA . SER A 1 113 ? 0.680 -2.976 14.637 1.00 93.38 113 SER A CA 1
ATOM 956 C C . SER A 1 113 ? 1.504 -1.986 15.464 1.00 93.38 113 SER A C 1
ATOM 958 O O . SER A 1 113 ? 0.949 -1.038 16.016 1.00 93.38 113 SER A O 1
ATOM 960 N N . ASP A 1 114 ? 2.827 -2.163 15.504 1.00 91.88 114 ASP A N 1
ATOM 961 C CA . ASP A 1 114 ? 3.773 -1.287 16.202 1.00 91.88 114 ASP A CA 1
ATOM 962 C C . ASP A 1 114 ? 3.675 0.141 15.651 1.00 91.88 114 ASP A C 1
ATOM 964 O O . ASP A 1 114 ? 3.587 1.105 16.410 1.00 91.88 114 ASP A O 1
ATOM 968 N N . TYR A 1 115 ? 3.596 0.293 14.327 1.00 93.88 115 TYR A N 1
ATOM 969 C CA . TYR A 1 115 ? 3.397 1.591 13.685 1.00 93.88 115 TYR A CA 1
ATOM 970 C C . TYR A 1 115 ? 2.114 2.299 14.140 1.00 93.88 115 TYR A C 1
ATOM 972 O O . TYR A 1 115 ? 2.143 3.486 14.473 1.00 93.88 115 TYR A O 1
ATOM 980 N N . ILE A 1 116 ? 0.992 1.580 14.174 1.00 93.69 116 ILE A N 1
ATOM 981 C CA . ILE A 1 116 ? -0.300 2.150 14.563 1.00 93.69 116 ILE A CA 1
ATOM 982 C C . ILE A 1 116 ? -0.338 2.475 16.056 1.00 93.69 116 ILE A C 1
ATOM 984 O O . ILE A 1 116 ? -0.796 3.553 16.432 1.00 93.69 116 ILE A O 1
ATOM 988 N N . ASN A 1 117 ? 0.193 1.599 16.909 1.00 91.19 117 ASN A N 1
ATOM 989 C CA . ASN A 1 117 ? 0.308 1.868 18.341 1.00 91.19 117 ASN A CA 1
ATOM 990 C C . ASN A 1 117 ? 1.203 3.087 18.615 1.00 91.19 117 ASN A C 1
ATOM 992 O O . ASN A 1 117 ? 0.829 3.934 19.422 1.00 91.19 117 ASN A O 1
ATOM 996 N N . ASN A 1 118 ? 2.309 3.247 17.881 1.00 90.00 118 ASN A N 1
ATOM 997 C CA . ASN A 1 118 ? 3.172 4.426 17.983 1.00 90.00 118 ASN A CA 1
ATOM 998 C C . ASN A 1 118 ? 2.445 5.723 17.594 1.00 90.00 118 ASN A C 1
ATOM 1000 O O . ASN A 1 118 ? 2.602 6.734 18.272 1.00 90.00 118 ASN A O 1
ATOM 1004 N N . ILE A 1 119 ? 1.626 5.710 16.535 1.00 88.81 119 ILE A N 1
ATOM 1005 C CA . ILE A 1 119 ? 0.822 6.881 16.131 1.00 88.81 119 ILE A CA 1
ATOM 1006 C C . ILE A 1 119 ? -0.218 7.252 17.184 1.00 88.81 119 ILE A C 1
ATOM 1008 O O . ILE A 1 119 ? -0.481 8.434 17.399 1.00 88.81 119 ILE A O 1
ATOM 1012 N N . GLN A 1 120 ? -0.819 6.248 17.815 1.00 89.00 120 GLN A N 1
ATOM 1013 C CA . GLN A 1 120 ? -1.788 6.438 18.888 1.00 89.00 120 GLN A CA 1
ATOM 1014 C C . GLN A 1 120 ? -1.116 6.746 20.241 1.00 89.00 120 GLN A C 1
ATOM 1016 O O . GLN A 1 120 ? -1.822 6.929 21.228 1.00 89.00 120 GLN A O 1
ATOM 1021 N N . GLU A 1 121 ? 0.224 6.794 20.290 1.00 85.00 121 GLU A N 1
ATOM 1022 C CA . GLU A 1 121 ? 1.042 6.944 21.505 1.00 85.00 121 GLU A CA 1
ATOM 1023 C C . GLU A 1 121 ? 0.717 5.906 22.592 1.00 85.00 121 GLU A C 1
ATOM 1025 O O . GLU A 1 121 ? 0.811 6.163 23.791 1.00 85.00 121 GLU A O 1
ATOM 1030 N N . ILE A 1 122 ? 0.345 4.701 22.165 1.00 73.88 122 ILE A N 1
ATOM 1031 C CA . ILE A 1 122 ? 0.000 3.593 23.047 1.00 73.88 122 ILE A CA 1
ATOM 1032 C C . ILE A 1 122 ? 1.272 2.849 23.438 1.00 73.88 122 ILE A C 1
ATOM 1034 O O . ILE A 1 122 ? 1.907 2.214 22.593 1.00 73.88 122 ILE A O 1
ATOM 1038 N N . LYS A 1 123 ? 1.595 2.833 24.734 1.00 69.06 123 LYS A N 1
ATOM 1039 C CA . LYS A 1 123 ? 2.563 1.874 25.283 1.00 69.06 123 LYS A CA 1
ATOM 1040 C C . LYS A 1 123 ? 1.834 0.649 25.826 1.00 69.06 123 LYS A C 1
ATOM 1042 O O . LYS A 1 123 ? 0.822 0.767 26.514 1.00 69.06 123 LYS A O 1
ATOM 1047 N N . SER A 1 124 ? 2.358 -0.536 25.529 1.00 59.56 124 SER A N 1
ATOM 1048 C CA . SER A 1 124 ? 1.778 -1.834 25.907 1.00 59.56 124 SER A CA 1
ATOM 1049 C C . SER A 1 124 ? 1.550 -1.996 27.415 1.00 59.56 124 SER A C 1
ATOM 1051 O O . SER A 1 124 ? 0.584 -2.631 27.819 1.00 59.56 124 SER A O 1
ATOM 1053 N N . GLU A 1 125 ? 2.393 -1.384 28.244 1.00 58.47 125 GLU A N 1
ATOM 1054 C CA . GLU A 1 125 ? 2.298 -1.438 29.711 1.00 58.47 125 GLU A CA 1
ATOM 1055 C C . GLU A 1 125 ? 1.231 -0.487 30.286 1.00 58.47 125 GLU A C 1
ATOM 1057 O O . GLU A 1 125 ? 0.768 -0.675 31.408 1.00 58.47 125 GLU A O 1
ATOM 1062 N N . GLU A 1 126 ? 0.815 0.528 29.524 1.00 57.50 126 GLU A N 1
ATOM 1063 C CA . GLU A 1 126 ? -0.020 1.628 30.020 1.00 57.50 126 GLU A CA 1
ATOM 1064 C C . GLU A 1 126 ? -1.527 1.335 29.920 1.00 57.50 126 GLU A C 1
ATOM 1066 O O . GLU A 1 126 ? -2.306 1.827 30.736 1.00 57.50 126 GLU A O 1
ATOM 1071 N N . ILE A 1 127 ? -1.954 0.475 28.985 1.00 59.72 127 ILE A N 1
ATOM 1072 C CA . ILE A 1 127 ? -3.382 0.169 28.776 1.00 59.72 127 ILE A CA 1
ATOM 1073 C C . ILE A 1 127 ? -3.978 -0.703 29.892 1.00 59.72 127 ILE A C 1
ATOM 1075 O O . ILE A 1 127 ? -5.190 -0.742 30.022 1.00 59.72 127 ILE A O 1
ATOM 1079 N N . ILE A 1 128 ? -3.175 -1.334 30.755 1.00 56.94 128 ILE A N 1
ATOM 1080 C CA . ILE A 1 128 ? -3.630 -2.362 31.717 1.00 56.94 128 ILE A CA 1
ATOM 1081 C C . ILE A 1 128 ? -4.500 -1.795 32.867 1.00 56.94 128 ILE A C 1
ATOM 1083 O O . ILE A 1 128 ? -5.103 -2.560 33.615 1.00 56.94 128 ILE A O 1
ATOM 1087 N N . SER A 1 129 ? -4.633 -0.470 33.015 1.00 60.50 129 SER A N 1
ATOM 1088 C CA . SER A 1 129 ? -5.477 0.121 34.068 1.00 60.50 129 SER A CA 1
ATOM 1089 C C . SER A 1 129 ? -6.492 1.138 33.544 1.00 60.50 129 SER A C 1
ATOM 1091 O O . SER A 1 129 ? -6.155 2.069 32.824 1.00 60.50 129 SER A O 1
ATOM 1093 N N . ILE A 1 130 ? -7.739 1.044 34.008 1.00 59.97 130 ILE A N 1
ATOM 1094 C CA . ILE A 1 130 ? -8.813 2.028 33.748 1.00 59.97 130 ILE A CA 1
ATOM 1095 C C . ILE A 1 130 ? -8.503 3.428 34.281 1.00 59.97 130 ILE A C 1
ATOM 1097 O O . ILE A 1 130 ? -8.994 4.436 33.755 1.00 59.97 130 ILE A O 1
ATOM 1101 N N . SER A 1 131 ? -7.658 3.513 35.312 1.00 56.38 131 SER A N 1
ATOM 1102 C CA . SER A 1 131 ? -7.116 4.780 35.806 1.00 56.38 131 SER A CA 1
ATOM 1103 C C . SER A 1 131 ? -6.271 5.506 34.762 1.00 56.38 131 SER A C 1
ATOM 1105 O O . SER A 1 131 ? -6.100 6.721 34.867 1.00 56.38 131 SER A O 1
ATOM 1107 N N . TYR A 1 132 ? -5.782 4.802 33.738 1.00 63.59 132 TYR A N 1
ATOM 1108 C CA . TYR A 1 132 ? -5.062 5.413 32.638 1.00 63.59 132 TYR A CA 1
ATOM 1109 C C . TYR A 1 132 ? -5.992 6.349 31.861 1.00 63.59 132 TYR A C 1
ATOM 1111 O O . TYR A 1 132 ? -7.045 5.974 31.335 1.00 63.59 132 TYR A O 1
ATOM 1119 N N . ASN A 1 133 ? -5.626 7.625 31.842 1.00 64.94 133 ASN A N 1
ATOM 1120 C CA . ASN A 1 133 ? -6.218 8.612 30.959 1.00 64.94 133 ASN A CA 1
ATOM 1121 C C . ASN A 1 133 ? -5.259 8.804 29.798 1.00 64.94 133 ASN A C 1
ATOM 1123 O O . ASN A 1 133 ? -4.155 9.303 29.993 1.00 64.94 133 ASN A O 1
ATOM 1127 N N . ILE A 1 134 ? -5.707 8.438 28.600 1.00 70.12 134 ILE A N 1
ATOM 1128 C CA . ILE A 1 134 ? -4.964 8.715 27.376 1.00 70.12 134 ILE A CA 1
ATOM 1129 C C . ILE A 1 134 ? -4.846 10.232 27.231 1.00 70.12 134 ILE A C 1
ATOM 1131 O O . ILE A 1 134 ? -5.847 10.930 27.043 1.00 70.12 134 ILE A O 1
ATOM 1135 N N . SER A 1 135 ? -3.615 10.728 27.355 1.00 67.50 135 SER A N 1
ATOM 1136 C CA . SER A 1 135 ? -3.289 12.157 27.339 1.00 67.50 135 SER A CA 1
ATOM 1137 C C . SER A 1 135 ? -3.726 12.828 26.035 1.00 67.50 135 SER A C 1
ATOM 1139 O O . SER A 1 135 ? -4.223 13.951 26.054 1.00 67.50 135 SER A O 1
ATOM 1141 N N . ASN A 1 136 ? -3.614 12.110 24.912 1.00 74.56 136 ASN A N 1
ATOM 1142 C CA . ASN A 1 136 ? -3.875 12.616 23.567 1.00 74.56 136 ASN A CA 1
ATOM 1143 C C . ASN A 1 136 ? -5.005 11.842 22.866 1.00 74.56 136 ASN A C 1
ATOM 1145 O O . ASN A 1 136 ? -4.791 11.179 21.855 1.00 74.56 136 ASN A O 1
ATOM 1149 N N . LYS A 1 137 ? -6.242 11.955 23.369 1.00 76.69 137 LYS A N 1
ATOM 1150 C CA . LYS A 1 137 ? -7.421 11.251 22.810 1.00 76.69 137 LYS A CA 1
ATOM 1151 C C . LYS A 1 137 ? -7.641 11.486 21.311 1.00 76.69 137 LYS A C 1
ATOM 1153 O O . LYS A 1 137 ? -8.078 10.585 20.612 1.00 76.69 137 LYS A O 1
ATOM 1158 N N . ASN A 1 138 ? -7.286 12.668 20.806 1.00 77.31 138 ASN A N 1
ATOM 1159 C CA . ASN A 1 138 ? -7.410 13.009 19.383 1.00 77.31 138 ASN A CA 1
ATOM 1160 C C . ASN A 1 138 ? -6.507 12.159 18.470 1.00 77.31 138 ASN A C 1
ATOM 1162 O O . ASN A 1 138 ? -6.707 12.149 17.257 1.00 77.31 138 ASN A O 1
ATOM 1166 N N . LEU A 1 139 ? -5.489 11.492 19.027 1.00 83.00 139 LEU A N 1
ATOM 1167 C CA . LEU A 1 139 ? -4.615 10.594 18.276 1.00 83.00 139 LEU A CA 1
ATOM 1168 C C . LEU A 1 139 ? -5.197 9.191 18.131 1.00 83.00 139 LEU A C 1
ATOM 1170 O O . LEU A 1 139 ? -4.782 8.487 17.209 1.00 83.00 139 LEU A O 1
ATOM 1174 N N . LEU A 1 140 ? -6.166 8.811 18.966 1.00 88.88 140 LEU A N 1
ATOM 1175 C CA . LEU A 1 140 ? -6.823 7.516 18.861 1.00 88.88 140 LEU A CA 1
ATOM 1176 C C . LEU A 1 140 ? -7.512 7.383 17.511 1.00 88.88 140 LEU A C 1
ATOM 1178 O O . LEU A 1 140 ? -8.006 8.364 16.945 1.00 88.88 140 LEU A O 1
ATOM 1182 N N . LEU A 1 141 ? -7.453 6.170 16.981 1.00 91.25 141 LEU A N 1
ATOM 1183 C CA . LEU A 1 141 ? -8.141 5.806 15.759 1.00 91.25 141 LEU A CA 1
ATOM 1184 C C . LEU A 1 141 ? -9.450 5.130 16.134 1.00 91.25 141 LEU A C 1
ATOM 1186 O O . LEU A 1 141 ? -9.481 4.265 17.011 1.00 91.25 141 LEU A O 1
ATOM 1190 N N . ASN A 1 142 ? -10.510 5.527 15.443 1.00 90.81 142 ASN A N 1
ATOM 1191 C CA . ASN A 1 142 ? -11.807 4.878 15.574 1.00 90.81 142 ASN A CA 1
ATOM 1192 C C . ASN A 1 142 ? -11.728 3.425 15.080 1.00 90.81 142 ASN A C 1
ATOM 1194 O O . ASN A 1 142 ? -10.891 3.093 14.230 1.00 90.81 142 ASN A O 1
ATOM 1198 N N . MET A 1 143 ? -12.627 2.562 15.553 1.00 91.75 143 MET A N 1
ATOM 1199 C CA . MET A 1 143 ? -12.704 1.166 15.097 1.00 91.75 143 MET A CA 1
ATOM 1200 C C . MET A 1 143 ? -12.854 1.081 13.572 1.00 91.75 143 MET A C 1
ATOM 1202 O O . MET A 1 143 ? -12.114 0.349 12.907 1.00 91.75 143 MET A O 1
ATOM 1206 N N . SER A 1 144 ? -13.719 1.921 12.999 1.00 89.38 144 SER A N 1
ATOM 1207 C CA . SER A 1 144 ? -13.861 2.083 11.549 1.00 89.38 144 SER A CA 1
ATOM 1208 C C . SER A 1 144 ? -12.572 2.532 10.838 1.00 89.38 144 SER A C 1
ATOM 1210 O O . SER A 1 144 ? -12.297 2.078 9.730 1.00 89.38 144 SER A O 1
ATOM 1212 N N . GLU A 1 145 ? -11.718 3.364 11.444 1.00 92.56 145 GLU A N 1
ATOM 1213 C CA . GLU A 1 145 ? -10.424 3.713 10.839 1.00 92.56 145 GLU A CA 1
ATOM 1214 C C . GLU A 1 145 ? -9.482 2.505 10.798 1.00 92.56 145 GLU A C 1
ATOM 1216 O O . GLU A 1 145 ? -8.855 2.251 9.769 1.00 92.56 145 GLU A O 1
ATOM 1221 N N . LEU A 1 146 ? -9.407 1.728 11.879 1.00 93.38 146 LEU A N 1
ATOM 1222 C CA . LEU A 1 146 ? -8.539 0.549 11.948 1.00 93.38 146 LEU A CA 1
ATOM 1223 C C . LEU A 1 146 ? -8.938 -0.512 10.915 1.00 93.38 146 LEU A C 1
ATOM 1225 O O . LEU A 1 146 ? -8.0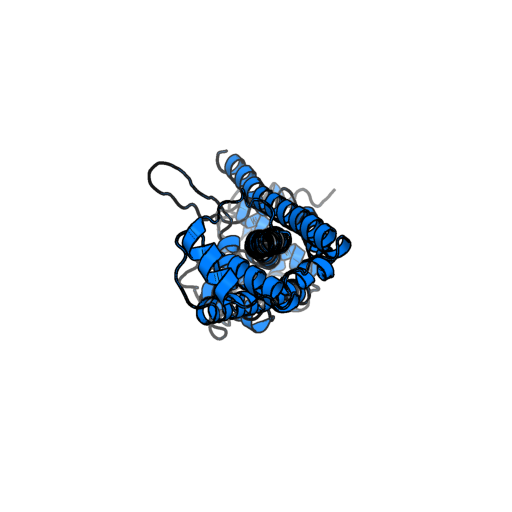74 -1.021 10.200 1.00 93.38 146 LEU A O 1
ATOM 1229 N N . TRP A 1 147 ? -10.236 -0.775 10.755 1.00 91.88 147 TRP A N 1
ATOM 1230 C CA . TRP A 1 147 ? -10.744 -1.690 9.728 1.00 91.88 147 TRP A CA 1
ATOM 1231 C C . TRP A 1 147 ? -10.577 -1.162 8.295 1.00 91.88 147 TRP A C 1
ATOM 1233 O O . TRP A 1 147 ? -10.440 -1.948 7.355 1.00 91.88 147 TRP A O 1
ATOM 1243 N N . ALA A 1 148 ? -10.518 0.158 8.101 1.00 91.62 148 ALA A N 1
ATOM 1244 C CA . ALA A 1 148 ? -10.260 0.760 6.795 1.00 91.62 148 ALA A CA 1
ATOM 1245 C C . ALA A 1 148 ? -8.775 0.698 6.398 1.00 91.62 148 ALA A C 1
ATOM 1247 O O . ALA A 1 148 ? -8.444 0.752 5.208 1.00 91.62 148 ALA A O 1
ATOM 1248 N N . PHE A 1 149 ? -7.863 0.582 7.363 1.00 93.69 149 PHE A N 1
ATOM 1249 C CA . PHE A 1 149 ? -6.420 0.634 7.136 1.00 93.69 149 PHE A CA 1
ATOM 1250 C C . PHE A 1 149 ? -5.878 -0.360 6.087 1.00 93.69 149 PHE A C 1
ATOM 1252 O O . PHE A 1 149 ? -5.144 0.083 5.194 1.00 93.69 149 PHE A O 1
ATOM 1259 N N . PRO A 1 150 ? -6.268 -1.653 6.079 1.00 93.44 150 PRO A N 1
ATOM 1260 C CA . PRO A 1 150 ? -5.806 -2.625 5.082 1.00 93.44 150 PRO A CA 1
ATOM 1261 C C . PRO A 1 150 ? -6.132 -2.181 3.658 1.00 93.44 150 PRO A C 1
ATOM 1263 O O . PRO A 1 150 ? -5.315 -2.259 2.739 1.00 93.44 150 PRO A O 1
ATOM 1266 N N . LEU A 1 151 ? -7.346 -1.663 3.485 1.00 92.12 151 LEU A N 1
ATOM 1267 C CA . LEU A 1 151 ? -7.849 -1.177 2.215 1.00 92.12 151 LEU A CA 1
ATOM 1268 C C . LEU A 1 151 ? -7.074 0.066 1.758 1.00 92.12 151 LEU A C 1
ATOM 1270 O O . LEU A 1 151 ? -6.695 0.160 0.589 1.00 92.12 151 LEU A O 1
ATOM 1274 N N . MET A 1 152 ? -6.765 0.983 2.680 1.00 92.56 152 MET A N 1
ATOM 1275 C CA . MET A 1 152 ? -5.959 2.176 2.395 1.00 92.56 152 MET A CA 1
ATOM 1276 C C . MET A 1 152 ? -4.520 1.838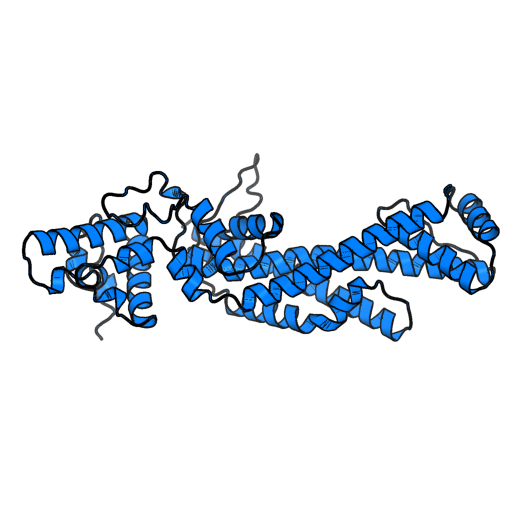 1.999 1.00 92.56 152 MET A C 1
ATOM 1278 O O . MET A 1 152 ? -3.971 2.490 1.104 1.00 92.56 152 MET A O 1
ATOM 1282 N N . LEU A 1 153 ? -3.919 0.811 2.610 1.00 94.56 153 LEU A N 1
ATOM 1283 C CA . LEU A 1 153 ? -2.603 0.306 2.213 1.00 94.56 153 LEU A CA 1
ATOM 1284 C C . LEU A 1 153 ? -2.639 -0.218 0.774 1.00 94.56 153 LEU A C 1
ATOM 1286 O O . LEU A 1 153 ? -1.828 0.198 -0.054 1.00 94.56 153 LEU A O 1
ATOM 1290 N N . LYS A 1 154 ? -3.623 -1.062 0.435 1.00 93.69 154 LYS A N 1
ATOM 1291 C CA . LYS A 1 154 ? -3.781 -1.601 -0.929 1.00 93.69 154 LYS A CA 1
ATOM 1292 C C . LYS A 1 154 ? -3.955 -0.498 -1.971 1.00 93.69 154 LYS A C 1
ATOM 1294 O O . LYS A 1 154 ? -3.298 -0.528 -3.011 1.00 93.69 154 LYS A O 1
ATOM 1299 N N . ILE A 1 155 ? -4.803 0.492 -1.688 1.00 93.38 155 ILE A N 1
ATOM 1300 C CA . ILE A 1 155 ? -5.022 1.632 -2.585 1.00 93.38 155 ILE A CA 1
ATOM 1301 C C . ILE A 1 155 ? -3.707 2.381 -2.816 1.00 93.38 155 ILE A C 1
ATOM 1303 O O . ILE A 1 155 ? -3.301 2.552 -3.964 1.00 93.38 155 ILE A O 1
ATOM 1307 N N . ASN A 1 156 ? -3.007 2.781 -1.751 1.00 93.69 156 ASN A N 1
ATOM 1308 C CA . ASN A 1 156 ? -1.757 3.534 -1.875 1.00 93.69 156 ASN A CA 1
ATOM 1309 C C . ASN A 1 156 ? -0.656 2.742 -2.603 1.00 93.69 156 ASN A C 1
ATOM 1311 O O . ASN A 1 156 ? 0.079 3.322 -3.406 1.00 93.69 156 ASN A O 1
ATOM 1315 N N . LEU A 1 157 ? -0.565 1.424 -2.389 1.00 95.19 157 LEU A N 1
ATOM 1316 C CA . LEU A 1 157 ? 0.363 0.560 -3.125 1.00 95.19 157 LEU A CA 1
ATOM 1317 C C . LEU A 1 157 ? 0.072 0.577 -4.633 1.00 95.19 157 LEU A C 1
ATOM 1319 O O . LEU A 1 157 ? 1.000 0.744 -5.422 1.00 95.19 157 LEU A O 1
ATOM 1323 N N . ILE A 1 158 ? -1.198 0.476 -5.045 1.00 95.62 158 ILE A N 1
ATOM 1324 C CA . ILE A 1 158 ? -1.592 0.524 -6.465 1.00 95.62 158 ILE A CA 1
ATOM 1325 C C . ILE A 1 158 ? -1.327 1.908 -7.073 1.00 95.62 158 ILE A C 1
ATOM 1327 O O . ILE A 1 158 ? -0.802 1.995 -8.186 1.00 95.62 158 ILE A O 1
ATOM 1331 N N . LEU A 1 159 ? -1.654 2.989 -6.355 1.00 94.06 159 LEU A N 1
ATOM 1332 C CA . LEU A 1 159 ? -1.406 4.361 -6.813 1.00 94.06 159 LEU A CA 1
ATOM 1333 C C . LEU A 1 159 ? 0.091 4.605 -7.053 1.00 94.06 159 LEU A C 1
ATOM 1335 O O . LEU A 1 159 ? 0.477 5.149 -8.089 1.00 94.06 159 LEU A O 1
ATOM 1339 N N . ASN A 1 160 ? 0.946 4.177 -6.121 1.00 93.38 160 ASN A N 1
ATOM 1340 C CA . ASN A 1 160 ? 2.394 4.316 -6.259 1.00 93.38 160 ASN A CA 1
ATOM 1341 C C . ASN A 1 160 ? 2.947 3.418 -7.370 1.00 93.38 160 ASN A C 1
ATOM 1343 O O . ASN A 1 160 ? 3.702 3.899 -8.215 1.00 93.38 160 ASN A O 1
ATOM 1347 N N . LEU A 1 161 ? 2.515 2.156 -7.439 1.00 95.44 161 LEU A N 1
ATOM 1348 C CA . LEU A 1 161 ? 2.906 1.228 -8.500 1.00 95.44 161 LEU A CA 1
ATOM 1349 C C . LEU A 1 161 ? 2.572 1.777 -9.897 1.00 95.44 161 LEU A C 1
ATOM 1351 O O . LEU A 1 161 ? 3.396 1.679 -10.804 1.00 95.44 161 LEU A O 1
ATOM 1355 N N . SER A 1 162 ? 1.409 2.414 -10.069 1.00 96.50 162 SER A N 1
ATOM 1356 C CA . SER A 1 162 ? 1.026 3.049 -11.338 1.00 96.50 162 SER A CA 1
ATOM 1357 C C . SER A 1 162 ? 2.053 4.076 -11.808 1.00 96.50 162 SER A C 1
ATOM 1359 O O . SER A 1 162 ? 2.410 4.079 -12.984 1.00 96.50 162 SER A O 1
ATOM 1361 N N . LYS A 1 163 ? 2.578 4.907 -10.897 1.00 94.44 163 LYS A N 1
ATOM 1362 C CA . LYS A 1 163 ? 3.584 5.932 -11.224 1.00 94.44 163 LYS A CA 1
ATOM 1363 C C . LYS A 1 163 ? 4.884 5.303 -11.731 1.00 94.44 163 LYS A C 1
ATOM 1365 O O . LYS A 1 163 ? 5.452 5.773 -12.713 1.00 94.44 163 LYS A O 1
ATOM 1370 N N . TYR A 1 164 ? 5.335 4.215 -11.103 1.00 94.81 164 TYR A N 1
ATOM 1371 C CA . TYR A 1 164 ? 6.527 3.487 -11.553 1.00 94.81 164 TYR A CA 1
ATOM 1372 C C . TYR A 1 164 ? 6.307 2.797 -12.902 1.00 94.81 164 TYR A C 1
ATOM 1374 O O . TYR A 1 164 ? 7.182 2.839 -13.763 1.00 94.81 164 TYR A O 1
ATOM 1382 N N . ILE A 1 165 ? 5.129 2.214 -13.128 1.00 97.44 165 ILE A N 1
ATOM 1383 C CA . ILE A 1 165 ? 4.788 1.581 -14.408 1.00 97.44 165 ILE A CA 1
ATOM 1384 C C . ILE A 1 165 ? 4.723 2.616 -15.540 1.00 97.44 165 ILE A C 1
ATOM 1386 O O . ILE A 1 165 ? 5.191 2.348 -16.647 1.00 97.44 165 ILE A O 1
ATOM 1390 N N . GLU A 1 166 ? 4.187 3.805 -15.276 1.00 96.19 166 GLU A N 1
ATOM 1391 C CA . GLU A 1 166 ? 4.213 4.920 -16.227 1.00 96.19 166 GLU A CA 1
ATOM 1392 C C . GLU A 1 166 ? 5.647 5.364 -16.543 1.00 96.19 166 GLU A C 1
ATOM 1394 O O . GLU A 1 166 ? 5.989 5.519 -17.718 1.00 96.19 166 GLU A O 1
ATOM 1399 N N . GLU A 1 167 ? 6.511 5.482 -15.527 1.00 95.44 167 GLU A N 1
ATOM 1400 C CA . GLU A 1 167 ? 7.944 5.751 -15.712 1.00 95.44 167 GLU A CA 1
ATOM 1401 C C . GLU A 1 167 ? 8.610 4.675 -16.594 1.00 95.44 167 GLU A C 1
ATOM 1403 O O . GLU A 1 167 ? 9.349 5.019 -17.519 1.00 95.44 167 GLU A O 1
ATOM 1408 N N . LEU A 1 168 ? 8.285 3.387 -16.412 1.00 96.50 168 LEU A N 1
ATOM 1409 C CA . LEU A 1 168 ? 8.788 2.311 -17.278 1.00 96.50 168 LEU A CA 1
ATOM 1410 C C . LEU A 1 168 ? 8.347 2.467 -18.736 1.00 96.50 168 LEU A C 1
ATOM 1412 O O . LEU A 1 168 ? 9.132 2.194 -19.644 1.00 96.50 168 LEU A O 1
ATOM 1416 N N . VAL A 1 169 ? 7.110 2.902 -18.991 1.00 97.25 169 VAL A N 1
ATOM 1417 C CA . VAL A 1 169 ? 6.638 3.140 -20.364 1.00 97.25 169 VAL A CA 1
ATOM 1418 C C . VAL A 1 169 ? 7.420 4.275 -21.017 1.00 97.25 169 VAL A C 1
ATOM 1420 O O . VAL A 1 169 ? 7.792 4.155 -22.187 1.00 97.25 169 VAL A O 1
ATOM 1423 N N . LEU A 1 170 ? 7.689 5.360 -20.285 1.00 95.81 170 LEU A N 1
ATOM 1424 C CA . LEU A 1 170 ? 8.500 6.473 -20.787 1.00 95.81 170 LEU A CA 1
ATOM 1425 C C . LEU A 1 170 ? 9.919 6.008 -21.136 1.00 95.81 170 LEU A C 1
ATOM 1427 O O . LEU A 1 170 ? 10.388 6.266 -22.245 1.00 95.81 170 LEU A O 1
ATOM 1431 N N . ILE A 1 171 ? 10.555 5.241 -20.249 1.00 96.06 171 ILE A N 1
ATOM 1432 C CA . ILE A 1 171 ? 11.883 4.661 -20.485 1.00 96.06 171 ILE A CA 1
ATOM 1433 C C . ILE A 1 171 ? 11.871 3.734 -21.704 1.00 96.06 171 ILE A C 1
ATOM 1435 O O . ILE A 1 171 ? 12.693 3.875 -22.607 1.00 96.06 171 ILE A O 1
ATOM 1439 N N . GLN A 1 172 ? 10.901 2.825 -21.795 1.00 97.06 172 GLN A N 1
ATOM 1440 C CA . GLN A 1 172 ? 10.810 1.884 -22.908 1.00 97.06 172 GLN A CA 1
ATOM 1441 C C . GLN A 1 172 ? 10.612 2.588 -24.255 1.00 97.06 172 GLN A C 1
ATOM 1443 O O . GLN A 1 172 ? 11.136 2.127 -25.268 1.00 97.06 172 GLN A O 1
ATOM 1448 N N . LYS A 1 173 ? 9.871 3.702 -24.296 1.00 95.62 173 LYS A N 1
ATOM 1449 C CA . LYS A 1 173 ? 9.754 4.520 -25.515 1.00 95.62 173 LYS A CA 1
ATOM 1450 C C . LYS A 1 173 ? 11.109 5.086 -25.941 1.00 95.62 173 LYS A C 1
ATOM 1452 O O . LYS A 1 173 ? 11.399 5.099 -27.134 1.00 95.62 173 LYS A O 1
ATOM 1457 N N . ARG A 1 174 ? 11.949 5.506 -24.989 1.00 95.00 174 ARG A N 1
ATOM 1458 C CA . ARG A 1 174 ? 13.315 5.982 -25.263 1.00 95.00 174 ARG A CA 1
ATOM 1459 C C . ARG A 1 174 ? 14.240 4.865 -25.748 1.00 95.00 174 ARG A C 1
ATOM 1461 O O . ARG A 1 174 ? 14.970 5.091 -26.706 1.00 95.00 174 ARG A O 1
ATOM 1468 N N . ILE A 1 175 ? 14.131 3.657 -25.192 1.00 95.19 175 ILE A N 1
ATOM 1469 C CA . ILE A 1 175 ? 14.841 2.460 -25.685 1.00 95.19 175 ILE A CA 1
ATOM 1470 C C . ILE A 1 175 ? 14.464 2.174 -27.149 1.00 95.19 175 ILE A C 1
ATOM 1472 O O . ILE A 1 175 ? 15.336 2.060 -28.007 1.00 95.19 175 ILE A O 1
ATOM 1476 N N . VAL A 1 176 ? 13.162 2.124 -27.462 1.00 95.38 176 VAL A N 1
ATOM 1477 C CA . VAL A 1 176 ? 12.678 1.894 -28.839 1.00 95.38 176 VAL A CA 1
ATOM 1478 C C . VAL A 1 176 ? 13.169 2.988 -29.791 1.00 95.38 176 VAL A C 1
ATOM 1480 O O . VAL A 1 176 ? 13.584 2.685 -30.906 1.00 95.38 176 VAL A O 1
ATOM 1483 N N . LEU A 1 177 ? 13.166 4.250 -29.352 1.00 94.44 177 LEU A N 1
ATOM 1484 C CA . LEU A 1 177 ? 13.680 5.367 -30.141 1.00 94.44 177 LEU A CA 1
ATOM 1485 C C . LEU A 1 177 ? 15.181 5.222 -30.437 1.00 94.44 177 LEU A C 1
ATOM 1487 O O . LEU A 1 177 ? 15.584 5.383 -31.586 1.00 94.44 177 LEU A O 1
ATOM 1491 N N . GLY A 1 178 ? 15.993 4.872 -29.436 1.00 93.69 178 GLY A N 1
ATOM 1492 C CA . GLY A 1 178 ? 17.438 4.674 -29.601 1.00 93.69 178 GLY A CA 1
ATOM 1493 C C . GLY A 1 178 ? 17.760 3.581 -30.614 1.00 93.69 178 GLY A C 1
ATOM 1494 O O . GLY A 1 178 ? 18.582 3.784 -31.508 1.00 93.69 178 GLY A O 1
ATOM 1495 N N . ARG A 1 179 ? 17.031 2.464 -30.540 1.00 94.44 179 ARG A N 1
ATOM 1496 C CA . ARG A 1 179 ? 17.116 1.384 -31.525 1.00 94.44 179 ARG A CA 1
ATOM 1497 C C . ARG A 1 179 ? 16.742 1.851 -32.934 1.00 94.44 179 ARG A C 1
ATOM 1499 O O . ARG A 1 179 ? 17.508 1.620 -33.861 1.00 94.44 179 ARG A O 1
ATOM 1506 N N . ASN A 1 180 ? 15.604 2.528 -33.098 1.00 93.75 180 ASN A N 1
ATOM 1507 C CA . ASN A 1 180 ? 15.143 2.990 -34.412 1.00 93.75 180 ASN A CA 1
ATOM 1508 C C . ASN A 1 180 ? 16.138 3.968 -35.063 1.00 93.75 180 ASN A C 1
ATOM 1510 O O . ASN A 1 180 ? 16.381 3.892 -36.266 1.00 93.75 180 ASN A O 1
ATOM 1514 N N . ILE A 1 181 ? 16.729 4.875 -34.276 1.00 94.56 181 ILE A N 1
ATOM 1515 C CA . ILE A 1 181 ? 17.755 5.808 -34.760 1.00 94.56 181 ILE A CA 1
ATOM 1516 C C . ILE A 1 181 ? 19.006 5.040 -35.213 1.00 94.56 181 ILE A C 1
ATOM 1518 O O . ILE A 1 181 ? 19.543 5.334 -36.280 1.00 94.56 181 ILE A O 1
ATOM 1522 N N . ALA A 1 182 ? 19.448 4.038 -34.445 1.00 94.44 182 ALA A N 1
ATOM 1523 C CA . ALA A 1 182 ? 20.587 3.201 -34.821 1.00 94.44 182 ALA A CA 1
ATOM 1524 C C . ALA A 1 182 ? 20.313 2.397 -36.101 1.00 94.44 182 ALA A C 1
ATOM 1526 O O . ALA A 1 182 ? 21.148 2.399 -36.999 1.00 94.44 182 ALA A O 1
ATOM 1527 N N . GLU A 1 183 ? 19.140 1.765 -36.221 1.00 93.88 183 GLU A N 1
ATOM 1528 C CA . GLU A 1 183 ? 18.731 1.010 -37.417 1.00 93.88 183 GLU A CA 1
ATOM 1529 C C . GLU A 1 183 ? 18.685 1.906 -38.666 1.00 93.88 183 GLU A C 1
ATOM 1531 O O . GLU A 1 183 ? 19.195 1.529 -39.718 1.00 93.88 183 GLU A O 1
ATOM 1536 N N . LYS A 1 184 ? 18.162 3.133 -38.556 1.00 94.06 184 LYS A N 1
ATOM 1537 C CA . LYS A 1 184 ? 18.193 4.100 -39.665 1.00 94.06 184 LYS A CA 1
ATOM 1538 C C . LYS A 1 184 ? 19.612 4.514 -40.045 1.00 94.06 184 LYS A C 1
ATOM 1540 O O . LYS A 1 184 ? 19.890 4.645 -41.234 1.00 94.06 184 LYS A O 1
ATOM 1545 N N . LEU A 1 185 ? 20.492 4.713 -39.062 1.00 93.00 185 LEU A N 1
ATOM 1546 C CA . LEU A 1 185 ? 21.894 5.042 -39.312 1.00 93.00 185 LEU A CA 1
ATOM 1547 C C . LEU A 1 185 ? 22.621 3.888 -40.019 1.00 93.00 185 LEU A C 1
ATOM 1549 O O . LEU A 1 185 ? 23.344 4.139 -40.978 1.00 93.00 185 LEU A O 1
ATOM 1553 N N . ILE A 1 186 ? 22.388 2.641 -39.590 1.00 93.00 186 ILE A N 1
ATOM 1554 C CA . ILE A 1 186 ? 22.903 1.420 -40.237 1.00 93.00 186 ILE A CA 1
ATOM 1555 C C . ILE A 1 186 ? 22.443 1.349 -41.700 1.00 93.00 186 ILE A C 1
ATOM 1557 O O . ILE A 1 186 ? 23.249 1.118 -42.598 1.00 93.00 186 ILE A O 1
ATOM 1561 N N . ASP A 1 187 ? 21.157 1.601 -41.943 1.00 93.00 187 ASP A N 1
ATOM 1562 C CA . ASP A 1 187 ? 20.544 1.553 -43.273 1.00 93.00 187 ASP A CA 1
ATOM 1563 C C . ASP A 1 187 ? 20.881 2.773 -44.160 1.00 93.00 187 ASP A C 1
ATOM 1565 O O . ASP A 1 187 ? 20.363 2.877 -45.274 1.00 93.00 187 ASP A O 1
ATOM 1569 N N . ASN A 1 188 ? 21.697 3.723 -43.681 1.00 87.44 188 ASN A N 1
ATOM 1570 C CA . ASN A 1 188 ? 21.957 5.021 -44.322 1.00 87.44 188 ASN A CA 1
ATOM 1571 C C . ASN A 1 188 ? 20.674 5.801 -44.685 1.00 87.44 188 ASN A C 1
ATOM 1573 O O . ASN A 1 188 ? 20.615 6.516 -45.688 1.00 87.44 188 ASN A O 1
ATOM 1577 N N . LYS A 1 189 ? 19.625 5.664 -43.870 1.00 88.31 189 LYS A N 1
ATOM 1578 C CA . LYS A 1 189 ? 18.364 6.399 -44.011 1.00 88.31 189 LYS A CA 1
ATOM 1579 C C . LYS A 1 189 ? 18.424 7.722 -43.256 1.00 88.31 189 LYS A C 1
ATOM 1581 O O . LYS A 1 189 ? 19.104 7.859 -42.241 1.00 88.31 189 LYS A O 1
ATOM 1586 N N . ASN A 1 190 ? 17.636 8.692 -43.716 1.00 84.56 190 ASN A N 1
ATOM 1587 C CA . ASN A 1 190 ? 17.481 9.955 -43.005 1.00 84.56 190 ASN A CA 1
ATOM 1588 C C . ASN A 1 190 ? 16.840 9.731 -41.627 1.00 84.56 190 ASN A C 1
ATOM 1590 O O . ASN A 1 190 ? 15.771 9.129 -41.502 1.00 84.56 190 ASN A O 1
ATOM 1594 N N . VAL A 1 191 ? 17.498 10.259 -40.595 1.00 85.44 191 VAL A N 1
ATOM 1595 C CA . VAL A 1 191 ? 16.958 10.354 -39.237 1.00 85.44 191 VAL A CA 1
ATOM 1596 C C . VAL A 1 191 ? 16.237 11.695 -39.112 1.00 85.44 191 VAL A C 1
ATOM 1598 O O . VAL A 1 191 ? 16.852 12.761 -39.203 1.00 85.44 191 VAL A O 1
ATOM 1601 N N . GLU A 1 192 ? 14.920 11.637 -38.958 1.00 84.19 192 GLU A N 1
ATOM 1602 C CA . GLU A 1 192 ? 14.047 12.807 -38.767 1.00 84.19 192 GLU A CA 1
ATOM 1603 C C . GLU A 1 192 ? 13.717 13.014 -37.285 1.00 84.19 192 GLU A C 1
ATOM 1605 O O . GLU A 1 192 ? 13.270 14.081 -36.882 1.00 84.19 192 GLU A O 1
ATOM 1610 N N . GLU A 1 193 ? 13.961 11.995 -36.462 1.00 84.94 193 GLU A N 1
ATOM 1611 C CA . GLU A 1 193 ? 13.727 12.026 -35.031 1.00 84.94 193 GLU A CA 1
ATOM 1612 C C . GLU A 1 193 ? 14.621 13.049 -34.322 1.00 84.94 193 GLU A C 1
ATOM 1614 O O . GLU A 1 193 ? 15.825 13.126 -34.568 1.00 84.94 193 GLU A O 1
ATOM 1619 N N . HIS A 1 194 ? 14.036 13.785 -33.377 1.00 80.06 194 HIS A N 1
ATOM 1620 C CA . HIS A 1 194 ? 14.763 14.666 -32.472 1.00 80.06 194 HIS A CA 1
ATOM 1621 C C . HIS A 1 194 ? 15.037 13.973 -31.135 1.00 80.06 194 HIS A C 1
ATOM 1623 O O . HIS A 1 194 ? 14.147 13.363 -30.536 1.00 80.06 194 HIS A O 1
ATOM 1629 N N . ILE A 1 195 ? 16.278 14.084 -30.656 1.00 81.44 195 ILE A N 1
ATOM 1630 C CA . ILE A 1 195 ? 16.648 13.685 -29.298 1.00 81.44 195 ILE A CA 1
ATOM 1631 C C . ILE A 1 195 ? 16.520 14.917 -28.406 1.00 81.44 195 ILE A C 1
ATOM 1633 O O . ILE A 1 195 ? 17.403 15.771 -28.380 1.00 81.44 195 ILE A O 1
ATOM 1637 N N . GLU A 1 196 ? 15.403 15.011 -27.693 1.00 79.00 196 GLU A N 1
ATOM 1638 C CA . GLU A 1 196 ? 15.218 16.012 -26.643 1.00 79.00 196 GLU A CA 1
ATOM 1639 C C . GLU A 1 196 ? 16.075 15.672 -25.421 1.00 79.00 196 GLU A C 1
ATOM 1641 O O . GLU A 1 196 ? 16.321 14.501 -25.110 1.00 79.00 196 GLU A O 1
ATOM 1646 N N . GLU A 1 197 ? 16.522 16.703 -24.710 1.00 79.31 197 GLU A N 1
ATOM 1647 C CA . GLU A 1 197 ? 17.130 16.517 -23.402 1.00 79.31 197 GLU A CA 1
ATOM 1648 C C . GLU A 1 197 ? 16.037 16.164 -22.392 1.00 79.31 197 GLU A C 1
ATOM 1650 O O . GLU A 1 197 ? 15.125 16.949 -22.134 1.00 79.31 197 GLU A O 1
ATOM 1655 N N . ASP A 1 198 ? 16.098 14.946 -21.855 1.00 86.88 198 ASP A N 1
ATOM 1656 C CA . ASP A 1 198 ? 15.132 14.470 -20.879 1.00 86.88 198 ASP A CA 1
ATOM 1657 C C . ASP A 1 198 ? 15.756 13.537 -19.837 1.00 86.88 198 ASP A C 1
ATOM 1659 O O . ASP A 1 198 ? 16.907 13.105 -19.937 1.00 86.88 198 ASP A O 1
ATOM 1663 N N . LYS A 1 199 ? 14.949 13.204 -18.826 1.00 88.19 199 LYS A N 1
ATOM 1664 C CA . LYS A 1 199 ? 15.340 12.374 -17.680 1.00 88.19 199 LYS A CA 1
ATOM 1665 C C . LYS A 1 199 ? 15.783 10.949 -18.058 1.00 88.19 199 LYS A C 1
ATOM 1667 O O . LYS A 1 199 ? 16.411 10.282 -17.241 1.00 88.19 199 LYS A O 1
ATOM 1672 N N . TYR A 1 200 ? 15.432 10.455 -19.246 1.00 92.31 200 TYR A N 1
ATOM 1673 C CA . TYR A 1 200 ? 15.610 9.057 -19.655 1.00 92.31 200 TYR A CA 1
ATOM 1674 C C . TYR A 1 200 ? 16.489 8.896 -20.905 1.00 92.31 200 TYR A C 1
ATOM 1676 O O . TYR A 1 200 ? 16.596 7.791 -21.442 1.00 92.31 200 TYR A O 1
ATOM 1684 N N . LYS A 1 201 ? 17.158 9.969 -21.343 1.00 91.00 201 LYS A N 1
ATOM 1685 C CA . LYS A 1 201 ? 18.083 9.999 -22.482 1.00 91.00 201 LYS A CA 1
ATOM 1686 C C . LYS A 1 201 ? 19.181 8.940 -22.383 1.00 91.00 201 LYS A C 1
ATOM 1688 O O . LYS A 1 201 ? 19.538 8.345 -23.396 1.00 91.00 201 LYS A O 1
ATOM 1693 N N . ASP A 1 202 ? 19.655 8.639 -21.177 1.00 92.44 202 ASP A N 1
ATOM 1694 C CA . ASP A 1 202 ? 20.677 7.612 -20.946 1.00 92.44 202 ASP A CA 1
ATOM 1695 C C . ASP A 1 202 ? 20.251 6.230 -21.474 1.00 92.44 202 ASP A C 1
ATOM 1697 O O . ASP A 1 202 ? 21.063 5.512 -22.052 1.00 92.44 202 ASP A O 1
ATOM 1701 N N . PHE A 1 203 ? 18.963 5.876 -21.371 1.00 94.69 203 PHE A N 1
ATOM 1702 C CA . PHE A 1 203 ? 18.431 4.613 -21.899 1.00 94.69 203 PHE A CA 1
ATOM 1703 C C . PHE A 1 203 ? 18.367 4.585 -23.428 1.00 94.69 203 PHE A C 1
ATOM 1705 O O . PHE A 1 203 ? 18.608 3.544 -24.038 1.00 94.69 203 PHE A O 1
ATOM 1712 N N . LEU A 1 204 ? 18.054 5.727 -24.048 1.00 94.31 204 LEU A N 1
ATOM 1713 C CA . LEU A 1 204 ? 18.096 5.878 -25.502 1.00 94.31 204 LEU A CA 1
ATOM 1714 C C . LEU A 1 204 ? 19.519 5.661 -26.008 1.00 94.31 204 LEU A C 1
ATOM 1716 O O . LEU A 1 204 ? 19.731 4.862 -26.917 1.00 94.31 204 LEU A O 1
ATOM 1720 N N . LEU A 1 205 ? 20.486 6.360 -25.406 1.00 92.94 205 LEU A N 1
ATOM 1721 C CA . LEU A 1 205 ? 21.893 6.278 -25.792 1.00 92.94 205 LEU A CA 1
ATOM 1722 C C . LEU A 1 205 ? 22.446 4.869 -25.565 1.00 92.94 205 LEU A C 1
ATOM 1724 O O . LEU A 1 205 ? 23.104 4.332 -26.455 1.00 92.94 205 LEU A O 1
ATOM 1728 N N . LYS A 1 206 ? 22.112 4.241 -24.428 1.00 93.31 206 LYS A N 1
ATOM 1729 C CA . LYS A 1 206 ? 22.444 2.839 -24.146 1.00 93.31 206 LYS A CA 1
ATOM 1730 C C . LYS A 1 206 ? 22.017 1.927 -25.299 1.00 93.31 206 LYS A C 1
ATOM 1732 O O . LYS A 1 206 ? 22.855 1.233 -25.871 1.00 93.31 206 LYS A O 1
ATOM 1737 N N . GLU A 1 207 ? 20.738 1.954 -25.671 1.00 94.44 207 GLU A N 1
ATOM 1738 C CA . GLU A 1 207 ? 20.215 1.062 -26.714 1.00 94.44 207 GLU A CA 1
ATOM 1739 C C . GLU A 1 207 ? 20.749 1.409 -28.114 1.00 94.44 207 GLU A C 1
ATOM 1741 O O . GLU A 1 207 ? 21.024 0.503 -28.904 1.00 94.44 207 GLU A O 1
ATOM 1746 N N . PHE A 1 208 ? 20.954 2.696 -28.417 1.00 94.31 208 PHE A N 1
ATOM 1747 C CA . PHE A 1 208 ? 21.537 3.155 -29.682 1.00 94.31 208 PHE A CA 1
ATOM 1748 C C . PHE A 1 208 ? 22.915 2.521 -29.925 1.00 94.31 208 PHE A C 1
ATOM 1750 O O . PHE A 1 208 ? 23.122 1.848 -30.935 1.00 94.31 208 PHE A O 1
ATOM 1757 N N . PHE A 1 209 ? 23.841 2.657 -28.974 1.00 94.00 209 PHE A N 1
ATOM 1758 C CA . PHE A 1 209 ? 25.190 2.100 -29.109 1.00 94.00 209 PHE A CA 1
ATOM 1759 C C . PHE A 1 209 ? 25.212 0.568 -29.038 1.00 94.00 209 PHE A C 1
ATOM 1761 O O . PHE A 1 209 ? 25.955 -0.057 -29.793 1.00 94.00 209 PHE A O 1
ATOM 1768 N N . ILE A 1 210 ? 24.373 -0.064 -28.202 1.00 93.00 210 ILE A N 1
ATOM 1769 C CA . ILE A 1 210 ? 24.227 -1.532 -28.201 1.00 93.00 210 ILE A CA 1
ATOM 1770 C C . ILE A 1 210 ? 23.795 -2.028 -29.590 1.00 93.00 210 ILE A C 1
ATOM 1772 O O . ILE A 1 210 ? 24.354 -2.999 -30.100 1.00 93.00 210 ILE A O 1
ATOM 1776 N N . THR A 1 211 ? 22.844 -1.344 -30.231 1.00 94.75 211 THR A N 1
ATOM 1777 C CA . THR A 1 211 ? 22.351 -1.712 -31.567 1.00 94.75 211 THR A CA 1
ATOM 1778 C C . THR A 1 211 ? 23.437 -1.565 -32.635 1.00 94.75 211 THR A C 1
ATOM 1780 O O . THR A 1 211 ? 23.588 -2.462 -33.466 1.00 94.75 211 THR A O 1
ATOM 1783 N N . LEU A 1 212 ? 24.235 -0.491 -32.597 1.00 94.75 212 LEU A N 1
ATOM 1784 C CA . LEU A 1 212 ? 25.377 -0.315 -33.505 1.00 94.75 212 LEU A CA 1
ATOM 1785 C C . LEU A 1 212 ? 26.420 -1.427 -33.335 1.00 94.75 212 LEU A C 1
ATOM 1787 O O . LEU A 1 212 ? 26.812 -2.059 -34.318 1.00 94.75 212 LEU A O 1
ATOM 1791 N N . ARG A 1 213 ? 26.810 -1.728 -32.091 1.00 93.75 213 ARG A N 1
ATOM 1792 C CA . ARG A 1 213 ? 27.792 -2.779 -31.776 1.00 93.75 213 ARG A CA 1
ATOM 1793 C C . ARG A 1 213 ? 27.330 -4.162 -32.226 1.00 93.75 213 ARG A C 1
ATOM 1795 O O . ARG A 1 213 ? 28.116 -4.901 -32.812 1.00 93.75 213 ARG A O 1
ATOM 1802 N N . ASN A 1 214 ? 26.052 -4.490 -32.028 1.00 93.75 214 ASN A N 1
ATOM 1803 C CA . ASN A 1 214 ? 25.466 -5.751 -32.502 1.00 93.75 214 ASN A CA 1
ATOM 1804 C C . ASN A 1 214 ? 25.513 -5.895 -34.035 1.00 93.75 214 ASN A C 1
ATOM 1806 O O . ASN A 1 214 ? 25.471 -7.012 -34.541 1.00 93.75 214 ASN A O 1
ATOM 1810 N N . ASN A 1 215 ? 25.628 -4.782 -34.766 1.00 94.62 215 ASN A N 1
ATOM 1811 C CA . ASN A 1 215 ? 25.791 -4.741 -36.221 1.00 94.62 215 ASN A CA 1
ATOM 1812 C C . ASN A 1 215 ? 27.246 -4.463 -36.648 1.00 94.62 215 ASN A C 1
ATOM 1814 O O . ASN A 1 215 ? 27.494 -4.074 -37.784 1.00 94.62 215 ASN A O 1
ATOM 1818 N N . SER A 1 216 ? 28.219 -4.676 -35.752 1.00 93.88 216 SER A N 1
ATOM 1819 C CA . SER A 1 216 ? 29.657 -4.475 -36.000 1.00 93.88 216 SER A CA 1
ATOM 1820 C C . SER A 1 216 ? 30.042 -3.049 -36.416 1.00 93.88 216 SER A C 1
ATOM 1822 O O . SER A 1 216 ? 31.078 -2.846 -37.049 1.00 93.88 216 SER A O 1
ATOM 1824 N N . ILE A 1 217 ? 29.236 -2.048 -36.051 1.00 92.75 217 ILE A N 1
ATOM 1825 C CA . ILE A 1 217 ? 29.565 -0.635 -36.264 1.00 92.75 217 ILE A CA 1
ATOM 1826 C C . ILE A 1 217 ? 30.349 -0.107 -35.065 1.00 92.75 217 ILE A C 1
ATOM 1828 O O . ILE A 1 217 ? 29.965 -0.314 -33.913 1.00 92.75 217 ILE A O 1
ATOM 1832 N N . SER A 1 218 ? 31.446 0.604 -35.337 1.00 89.88 218 SER A N 1
ATOM 1833 C CA . SER A 1 218 ? 32.278 1.205 -34.297 1.00 89.88 218 SER A CA 1
ATOM 1834 C C . SER A 1 218 ? 31.575 2.371 -33.601 1.00 89.88 218 SER A C 1
ATOM 1836 O O . SER A 1 218 ? 30.921 3.201 -34.237 1.00 89.88 218 SER A O 1
ATOM 1838 N N . ASP A 1 219 ? 31.803 2.508 -32.294 1.00 88.19 219 ASP A N 1
ATOM 1839 C CA . ASP A 1 219 ? 31.236 3.607 -31.502 1.00 88.19 219 ASP A CA 1
ATOM 1840 C C . ASP A 1 219 ? 31.619 4.990 -32.053 1.00 88.19 219 ASP A C 1
ATOM 1842 O O . ASP A 1 219 ? 30.846 5.935 -31.930 1.00 88.19 219 ASP A O 1
ATOM 1846 N N . SER A 1 220 ? 32.778 5.120 -32.713 1.00 88.25 220 SER A N 1
ATOM 1847 C CA . SER A 1 220 ? 33.219 6.366 -33.358 1.00 88.25 220 SER A CA 1
ATOM 1848 C C . SER A 1 220 ? 32.216 6.904 -34.385 1.00 88.25 220 SER A C 1
ATOM 1850 O O . SER A 1 220 ? 32.029 8.118 -34.470 1.00 88.25 220 SER A O 1
ATOM 1852 N N . VAL A 1 221 ? 31.533 6.022 -35.124 1.00 90.44 221 VAL A N 1
ATOM 1853 C CA . VAL A 1 221 ? 30.466 6.404 -36.062 1.00 90.44 221 VAL A CA 1
ATOM 1854 C C . VAL A 1 221 ? 29.266 6.947 -35.292 1.00 90.44 221 VAL A C 1
ATOM 1856 O O . VAL A 1 221 ? 28.739 8.004 -35.637 1.00 90.44 221 VAL A O 1
ATOM 1859 N N . GLY A 1 222 ? 28.879 6.261 -34.213 1.00 89.75 222 GLY A N 1
ATOM 1860 C CA . GLY A 1 222 ? 27.791 6.683 -33.334 1.00 89.75 222 GLY A CA 1
ATOM 1861 C C . GLY A 1 222 ? 28.051 8.045 -32.691 1.00 89.75 222 GLY A C 1
ATOM 1862 O O . GLY A 1 222 ? 27.193 8.922 -32.755 1.00 89.75 222 GLY A O 1
ATOM 1863 N N . TYR A 1 223 ? 29.248 8.266 -32.141 1.00 90.19 223 TYR A N 1
ATOM 1864 C CA . TYR A 1 223 ? 29.629 9.553 -31.552 1.00 90.19 223 TYR A CA 1
ATOM 1865 C C . TYR A 1 223 ? 29.623 10.681 -32.573 1.00 90.19 223 TYR A C 1
ATOM 1867 O O . TYR A 1 223 ? 29.070 11.744 -32.296 1.00 90.19 223 TYR A O 1
ATOM 1875 N N . LYS A 1 224 ? 30.203 10.453 -33.758 1.00 89.56 224 LYS A N 1
ATOM 1876 C CA . LYS A 1 224 ? 30.204 11.452 -34.829 1.00 89.56 224 LYS A CA 1
ATOM 1877 C C . LYS A 1 224 ? 28.774 11.830 -35.209 1.00 89.56 224 LYS A C 1
ATOM 1879 O O . LYS A 1 224 ? 28.442 13.008 -35.218 1.00 89.56 224 LYS A O 1
ATOM 1884 N N . PHE A 1 225 ? 27.915 10.837 -35.433 1.00 90.94 225 PHE A N 1
ATOM 1885 C CA . PHE A 1 225 ? 26.509 11.069 -35.747 1.00 90.94 225 PHE A CA 1
ATOM 1886 C C . PHE A 1 225 ? 25.791 11.865 -34.647 1.00 90.94 225 PHE A C 1
ATOM 1888 O O . PHE A 1 225 ? 25.149 12.870 -34.943 1.00 90.94 225 PHE A O 1
ATOM 1895 N N . LEU A 1 226 ? 25.915 11.459 -33.380 1.00 89.81 226 LEU A N 1
ATOM 1896 C CA . LEU A 1 226 ? 25.243 12.130 -32.264 1.00 89.81 226 LEU A CA 1
ATOM 1897 C C . LEU A 1 226 ? 25.739 13.566 -32.043 1.00 89.81 226 LEU A C 1
ATOM 1899 O O . LEU A 1 226 ? 24.937 14.449 -31.729 1.00 89.81 226 LEU A O 1
ATOM 1903 N N . ASN A 1 227 ? 27.035 13.816 -32.233 1.00 87.62 227 ASN A N 1
ATOM 1904 C CA . ASN A 1 227 ? 27.605 15.154 -32.149 1.00 87.62 227 ASN A CA 1
ATOM 1905 C C . ASN A 1 227 ? 27.128 16.035 -33.315 1.00 87.62 227 ASN A C 1
ATOM 1907 O O . ASN A 1 227 ? 26.629 17.133 -33.077 1.00 87.62 227 ASN A O 1
ATOM 1911 N N . ASP A 1 228 ? 27.204 15.533 -34.550 1.00 87.31 228 ASP A N 1
ATOM 1912 C CA . ASP A 1 228 ? 26.860 16.287 -35.761 1.00 87.31 228 ASP A CA 1
ATOM 1913 C C . ASP A 1 228 ? 25.356 16.605 -35.840 1.00 87.31 228 ASP A C 1
ATOM 1915 O O . ASP A 1 228 ? 24.972 17.693 -36.268 1.00 87.31 228 ASP A O 1
ATOM 1919 N N . ARG A 1 229 ? 24.486 15.673 -35.422 1.00 85.38 229 ARG A N 1
ATOM 1920 C CA . ARG A 1 229 ? 23.023 15.836 -35.517 1.00 85.38 229 ARG A CA 1
ATOM 1921 C C . ARG A 1 229 ? 22.357 16.418 -34.278 1.00 85.38 229 ARG A C 1
ATOM 1923 O O . ARG A 1 229 ? 21.327 17.071 -34.422 1.00 85.38 229 ARG A O 1
ATOM 1930 N N . PHE A 1 230 ? 22.887 16.151 -33.086 1.00 84.56 230 PHE A N 1
ATOM 1931 C CA . PHE A 1 230 ? 22.198 16.461 -31.828 1.00 84.56 230 PHE A CA 1
ATOM 1932 C C . PHE A 1 230 ? 23.062 17.231 -30.823 1.00 84.56 230 PHE A C 1
ATOM 1934 O O . PHE A 1 230 ? 22.587 17.514 -29.726 1.00 84.56 230 PHE A O 1
ATOM 1941 N N . ASN A 1 231 ? 24.311 17.574 -31.169 1.00 84.38 231 ASN A N 1
ATOM 1942 C CA . ASN A 1 231 ? 25.266 18.240 -30.275 1.00 84.38 231 ASN A CA 1
ATOM 1943 C C . ASN A 1 231 ? 25.433 17.507 -28.925 1.00 84.38 231 ASN A C 1
ATOM 1945 O O . ASN A 1 231 ? 25.641 18.120 -27.877 1.00 84.38 231 ASN A O 1
ATOM 1949 N N . ILE A 1 232 ? 25.302 16.176 -28.937 1.00 81.69 232 ILE A N 1
ATOM 1950 C CA . ILE A 1 232 ? 25.461 15.345 -27.743 1.00 81.69 232 ILE A CA 1
ATOM 1951 C C . ILE A 1 232 ? 26.938 14.988 -27.611 1.00 81.69 232 ILE A C 1
ATOM 1953 O O . ILE A 1 232 ? 27.501 14.307 -28.467 1.00 81.69 232 ILE A O 1
ATOM 1957 N N . LYS A 1 233 ? 27.544 15.433 -26.510 1.00 74.94 233 LYS A N 1
ATOM 1958 C CA . LYS A 1 233 ? 28.918 15.112 -26.115 1.00 74.94 233 LYS A CA 1
ATOM 1959 C C . LYS A 1 233 ? 28.878 14.257 -24.855 1.00 74.94 233 LYS A C 1
ATOM 1961 O O . LYS A 1 233 ? 28.070 14.525 -23.970 1.00 74.94 233 LYS A O 1
ATOM 1966 N N . GLY A 1 234 ? 29.742 13.256 -24.772 1.00 68.88 234 GLY A N 1
ATOM 1967 C CA . GLY A 1 234 ? 29.824 12.376 -23.609 1.00 68.88 234 GLY A CA 1
ATOM 1968 C C . GLY A 1 234 ? 30.313 10.988 -23.986 1.00 68.88 234 GLY A C 1
ATOM 1969 O O . GLY A 1 234 ? 30.195 10.574 -25.139 1.00 68.88 234 GLY A O 1
ATOM 1970 N N . GLU A 1 235 ? 30.871 10.277 -23.012 1.00 76.00 235 GLU A N 1
ATOM 1971 C CA . GLU A 1 235 ? 31.279 8.888 -23.184 1.00 76.00 235 GLU A CA 1
ATOM 1972 C C . GLU A 1 235 ? 30.101 7.948 -22.910 1.00 76.00 235 GLU A C 1
ATOM 1974 O O . GLU A 1 235 ? 29.399 8.060 -21.905 1.00 76.00 235 GLU A O 1
ATOM 1979 N N . PHE A 1 236 ? 29.912 6.961 -23.785 1.00 77.94 236 PHE A N 1
ATOM 1980 C CA . PHE A 1 236 ? 28.902 5.908 -23.665 1.00 77.94 236 PHE A CA 1
ATOM 1981 C C . PHE A 1 236 ? 28.902 5.227 -22.288 1.00 77.94 236 PHE A C 1
ATOM 1983 O O . PHE A 1 236 ? 27.836 4.907 -21.766 1.00 77.94 236 PHE A O 1
ATOM 1990 N N . ASN A 1 237 ? 30.080 5.038 -21.683 1.00 82.38 237 ASN A N 1
ATOM 1991 C CA . ASN A 1 237 ? 30.228 4.349 -20.401 1.00 82.38 237 ASN A CA 1
ATOM 1992 C C . ASN A 1 237 ? 29.498 5.061 -19.251 1.00 82.38 237 ASN A C 1
ATOM 1994 O O . ASN A 1 237 ? 28.930 4.393 -18.387 1.00 82.38 237 ASN A O 1
ATOM 1998 N N . GLU A 1 238 ? 29.459 6.396 -19.247 1.00 84.88 238 GLU A N 1
ATOM 1999 C CA . GLU A 1 238 ? 28.746 7.155 -18.214 1.00 84.88 238 GLU A CA 1
ATOM 2000 C C . GLU A 1 238 ? 27.227 6.959 -18.338 1.00 84.88 238 GLU A C 1
ATOM 2002 O O . GLU A 1 238 ? 26.540 6.676 -17.353 1.00 84.88 238 GLU A O 1
ATOM 2007 N N . HIS A 1 239 ? 26.703 7.045 -19.564 1.00 84.38 239 HIS A N 1
ATOM 2008 C CA . HIS A 1 239 ? 25.283 6.828 -19.857 1.00 84.38 239 HIS A CA 1
ATOM 2009 C C . HIS A 1 239 ? 24.853 5.380 -19.582 1.00 84.38 239 HIS A C 1
ATOM 2011 O O . HIS A 1 239 ? 23.766 5.138 -19.047 1.00 84.38 239 HIS A O 1
ATOM 2017 N N . LEU A 1 240 ? 25.718 4.410 -19.895 1.00 87.94 240 LEU A N 1
ATOM 2018 C CA . LEU A 1 240 ? 25.506 3.002 -19.572 1.00 87.94 240 LEU A CA 1
ATOM 2019 C C . LEU A 1 240 ? 25.374 2.809 -18.057 1.00 87.94 240 LEU A C 1
ATOM 2021 O O . LEU A 1 240 ? 24.378 2.262 -17.594 1.00 87.94 240 LEU A O 1
ATOM 2025 N N . PHE A 1 241 ? 26.315 3.343 -17.277 1.00 89.62 241 PHE A N 1
ATOM 2026 C CA . PHE A 1 241 ? 26.282 3.224 -15.821 1.00 89.62 241 PHE A CA 1
ATOM 2027 C C . PHE A 1 241 ? 25.020 3.850 -15.203 1.00 89.62 241 PHE A C 1
ATOM 2029 O O . PHE A 1 241 ? 24.353 3.217 -14.381 1.00 89.62 241 PHE A O 1
ATOM 2036 N N . LYS A 1 242 ? 24.641 5.069 -15.616 1.00 90.06 242 LYS A N 1
ATOM 2037 C CA . LYS A 1 242 ? 23.435 5.750 -15.103 1.00 90.06 242 LYS A CA 1
ATOM 2038 C C . LYS A 1 242 ? 22.152 4.983 -15.421 1.00 90.06 242 LYS A C 1
ATOM 2040 O O . LYS A 1 242 ? 21.297 4.823 -14.544 1.00 90.06 242 LYS A O 1
ATOM 2045 N N . SER A 1 243 ? 22.018 4.494 -16.654 1.00 91.81 243 SER A N 1
ATOM 2046 C CA . SER A 1 243 ? 20.846 3.714 -17.065 1.00 91.81 243 SER A CA 1
ATOM 2047 C C . SER A 1 243 ? 20.779 2.357 -16.357 1.00 91.81 243 SER A C 1
ATOM 2049 O O . SER A 1 243 ? 19.707 2.004 -15.868 1.00 91.81 243 SER A O 1
ATOM 2051 N N . ASP A 1 244 ? 21.903 1.653 -16.185 1.00 92.88 244 ASP A N 1
ATOM 2052 C CA . ASP A 1 244 ? 21.971 0.384 -15.443 1.00 92.88 244 ASP A CA 1
ATOM 2053 C C . ASP A 1 244 ? 21.582 0.550 -13.966 1.00 92.88 244 ASP A C 1
ATOM 2055 O O . ASP A 1 244 ? 20.777 -0.221 -13.435 1.00 92.88 244 ASP A O 1
ATOM 2059 N N . LEU A 1 245 ? 22.097 1.588 -13.294 1.00 93.38 245 LEU A N 1
ATOM 2060 C CA . LEU A 1 245 ? 21.716 1.887 -11.911 1.00 93.38 245 LEU A CA 1
ATOM 2061 C C . LEU A 1 245 ? 20.215 2.164 -11.782 1.00 93.38 245 LEU A C 1
ATOM 2063 O O . LEU A 1 245 ? 19.556 1.641 -10.879 1.00 93.38 245 LEU A O 1
ATOM 2067 N N . LYS A 1 246 ? 19.656 2.975 -12.686 1.00 94.00 246 LYS A N 1
ATOM 2068 C CA . LYS A 1 246 ? 18.230 3.316 -12.675 1.00 94.00 246 LYS A CA 1
ATOM 2069 C C . LYS A 1 246 ? 17.357 2.096 -12.980 1.00 94.00 246 LYS A C 1
ATOM 2071 O O . LYS A 1 246 ? 16.344 1.919 -12.307 1.00 94.00 246 LYS A O 1
ATOM 2076 N N . GLU A 1 247 ? 17.750 1.250 -13.932 1.00 93.00 247 GLU A N 1
ATOM 2077 C CA . GLU A 1 247 ? 17.071 -0.014 -14.255 1.00 93.00 247 GLU A CA 1
ATOM 2078 C C . GLU A 1 247 ? 17.030 -0.942 -13.034 1.00 93.00 247 GLU A C 1
ATOM 2080 O O . GLU A 1 247 ? 15.961 -1.435 -12.668 1.00 93.00 247 GLU A O 1
ATOM 2085 N N . LYS A 1 248 ? 18.157 -1.083 -12.323 1.00 94.38 248 LYS A N 1
ATOM 2086 C CA . LYS A 1 248 ? 18.242 -1.878 -11.091 1.00 94.38 248 LYS A CA 1
ATOM 2087 C C . LYS A 1 248 ? 17.311 -1.358 -9.991 1.00 94.38 248 LYS A C 1
ATOM 2089 O O . LYS A 1 248 ? 16.570 -2.145 -9.402 1.00 94.38 248 LYS A O 1
ATOM 2094 N N . ILE A 1 249 ? 17.308 -0.045 -9.736 1.00 93.31 249 ILE A N 1
ATOM 2095 C CA . ILE A 1 249 ? 16.423 0.582 -8.735 1.00 93.31 249 ILE A CA 1
ATOM 2096 C C . ILE A 1 249 ? 14.952 0.354 -9.095 1.00 93.31 249 ILE A C 1
ATOM 2098 O O . ILE A 1 249 ? 14.144 0.017 -8.229 1.00 93.31 249 ILE A O 1
ATOM 2102 N N . LEU A 1 250 ? 14.595 0.521 -10.370 1.00 93.06 250 LEU A N 1
ATOM 2103 C CA . LEU A 1 250 ? 13.229 0.301 -10.836 1.00 93.06 250 LEU A CA 1
ATOM 2104 C C . LEU A 1 250 ? 12.818 -1.162 -10.697 1.00 93.06 250 LEU A C 1
ATOM 2106 O O . LEU A 1 250 ? 11.721 -1.427 -10.218 1.00 93.06 250 LEU A O 1
ATOM 2110 N N . ASN A 1 251 ? 13.685 -2.111 -11.055 1.00 93.56 251 ASN A N 1
ATOM 2111 C CA . ASN A 1 251 ? 13.397 -3.536 -10.894 1.00 93.56 251 ASN A CA 1
ATOM 2112 C C . ASN A 1 251 ? 13.160 -3.903 -9.419 1.00 93.56 251 ASN A C 1
ATOM 2114 O O . ASN A 1 251 ? 12.171 -4.563 -9.099 1.00 93.56 251 ASN A O 1
ATOM 2118 N N . GLN A 1 252 ? 14.004 -3.395 -8.513 1.00 93.50 252 GLN A N 1
ATOM 2119 C CA . GLN A 1 252 ? 13.821 -3.579 -7.074 1.00 93.50 252 GLN A CA 1
ATOM 2120 C C . GLN A 1 252 ? 12.484 -3.000 -6.599 1.00 93.50 252 GLN A C 1
ATOM 2122 O O . GLN A 1 252 ? 11.731 -3.701 -5.929 1.00 93.50 252 GLN A O 1
ATOM 2127 N N . LYS A 1 253 ? 12.154 -1.759 -6.981 1.00 92.12 253 LYS A N 1
ATOM 2128 C CA . LYS A 1 253 ? 10.897 -1.111 -6.579 1.00 92.12 253 LYS A CA 1
ATOM 2129 C C . LYS A 1 253 ? 9.669 -1.836 -7.123 1.00 92.12 253 LYS A C 1
ATOM 2131 O O . LYS A 1 253 ? 8.712 -2.041 -6.385 1.00 92.12 253 LYS A O 1
ATOM 2136 N N . MET A 1 254 ? 9.697 -2.269 -8.383 1.00 94.19 254 MET A N 1
ATOM 2137 C CA . MET A 1 254 ? 8.609 -3.048 -8.981 1.00 94.19 254 MET A CA 1
ATOM 2138 C C . MET A 1 254 ? 8.364 -4.349 -8.213 1.00 94.19 254 MET A C 1
ATOM 2140 O O . MET A 1 254 ? 7.229 -4.621 -7.821 1.00 94.19 254 MET A O 1
ATOM 2144 N N . SER A 1 255 ? 9.430 -5.112 -7.955 1.00 93.62 255 SER A N 1
ATOM 2145 C CA . SER A 1 255 ? 9.373 -6.335 -7.150 1.00 93.62 255 SER A CA 1
ATOM 2146 C C . SER A 1 255 ? 8.808 -6.063 -5.752 1.00 93.62 255 SER A C 1
ATOM 2148 O O . SER A 1 255 ? 7.856 -6.716 -5.326 1.00 93.62 255 SER A O 1
ATOM 2150 N N . GLU A 1 256 ? 9.327 -5.036 -5.073 1.00 92.94 256 GLU A N 1
ATOM 2151 C CA . GLU A 1 256 ? 8.906 -4.614 -3.735 1.00 92.94 256 GLU A CA 1
ATOM 2152 C C . GLU A 1 256 ? 7.399 -4.320 -3.675 1.00 92.94 256 GLU A C 1
ATOM 2154 O O . GLU A 1 256 ? 6.710 -4.871 -2.820 1.00 92.94 256 GLU A O 1
ATOM 2159 N N . TYR A 1 257 ? 6.847 -3.535 -4.608 1.00 93.75 257 TYR A N 1
ATOM 2160 C CA . TYR A 1 257 ? 5.409 -3.237 -4.626 1.00 93.75 257 TYR A CA 1
ATOM 2161 C C . TYR A 1 257 ? 4.547 -4.483 -4.840 1.00 93.75 257 TYR A C 1
ATOM 2163 O O . TYR A 1 257 ? 3.556 -4.660 -4.133 1.00 93.75 257 TYR A O 1
ATOM 2171 N N . PHE A 1 258 ? 4.908 -5.364 -5.777 1.00 94.00 258 PHE A N 1
ATOM 2172 C CA . PHE A 1 258 ? 4.143 -6.594 -6.008 1.00 94.00 258 PHE A CA 1
ATOM 2173 C C . PHE A 1 258 ? 4.207 -7.550 -4.812 1.00 94.00 258 PHE A C 1
ATOM 2175 O O . PHE A 1 258 ? 3.189 -8.137 -4.438 1.00 94.00 258 PHE A O 1
ATOM 2182 N N . ILE A 1 259 ? 5.377 -7.678 -4.183 1.00 93.94 259 ILE A N 1
ATOM 2183 C CA . ILE A 1 259 ? 5.549 -8.460 -2.955 1.00 93.94 259 ILE A CA 1
ATOM 2184 C C . ILE A 1 259 ? 4.722 -7.850 -1.820 1.00 93.94 259 ILE A C 1
ATOM 2186 O O . ILE A 1 259 ? 4.012 -8.579 -1.134 1.00 93.94 259 ILE A O 1
ATOM 2190 N N . ASN A 1 260 ? 4.757 -6.530 -1.641 1.00 94.88 260 ASN A N 1
ATOM 2191 C CA . ASN A 1 260 ? 4.030 -5.848 -0.574 1.00 94.88 260 ASN A CA 1
ATOM 2192 C C . ASN A 1 260 ? 2.512 -5.964 -0.741 1.00 94.88 260 ASN A C 1
ATOM 2194 O O . ASN A 1 260 ? 1.822 -6.216 0.241 1.00 94.88 260 ASN A O 1
ATOM 2198 N N . ILE A 1 261 ? 1.987 -5.890 -1.971 1.00 94.25 261 ILE A N 1
ATOM 2199 C CA . ILE A 1 261 ? 0.561 -6.144 -2.238 1.00 94.25 261 ILE A CA 1
ATOM 2200 C C . ILE A 1 261 ? 0.160 -7.549 -1.761 1.00 94.25 261 ILE A C 1
ATOM 2202 O O . ILE A 1 261 ? -0.859 -7.696 -1.089 1.00 94.25 261 ILE A O 1
ATOM 2206 N N . ARG A 1 262 ? 0.980 -8.571 -2.047 1.00 94.50 262 ARG A N 1
ATOM 2207 C CA . ARG A 1 262 ? 0.741 -9.946 -1.569 1.00 94.50 262 ARG A CA 1
ATOM 2208 C C . ARG A 1 262 ? 0.877 -10.066 -0.052 1.00 94.50 262 ARG A C 1
ATOM 2210 O O . ARG A 1 262 ? 0.090 -10.758 0.577 1.00 94.50 262 ARG A O 1
ATOM 2217 N N . LYS A 1 263 ? 1.863 -9.398 0.552 1.00 95.00 263 LYS A N 1
ATOM 2218 C CA . LYS A 1 263 ? 2.052 -9.411 2.010 1.00 95.00 263 LYS A CA 1
ATOM 2219 C C . LYS A 1 263 ? 0.839 -8.831 2.734 1.00 95.00 263 LYS A C 1
ATOM 2221 O O . LYS A 1 263 ? 0.356 -9.460 3.661 1.00 95.00 263 LYS A O 1
ATOM 2226 N N . VAL A 1 264 ? 0.311 -7.697 2.268 1.00 94.69 264 VAL A N 1
ATOM 2227 C CA . VAL A 1 264 ? -0.899 -7.058 2.821 1.00 94.69 264 VAL A CA 1
ATOM 2228 C C . VAL A 1 264 ? -2.118 -7.987 2.768 1.00 94.69 264 VAL A C 1
ATOM 2230 O O . VAL A 1 264 ? -2.951 -7.954 3.667 1.00 94.69 264 VAL A O 1
ATOM 2233 N N . GLU A 1 265 ? -2.239 -8.833 1.744 1.00 90.19 265 GLU A N 1
ATOM 2234 C CA . GLU A 1 265 ? -3.314 -9.834 1.661 1.00 90.19 265 GLU A CA 1
ATOM 2235 C C . GLU A 1 265 ? -3.201 -10.919 2.741 1.00 90.19 265 GLU A C 1
ATOM 2237 O O . GLU A 1 265 ? -4.219 -11.388 3.235 1.00 90.19 265 GLU A O 1
ATOM 2242 N N . ASN A 1 266 ? -1.977 -11.278 3.130 1.00 92.75 266 ASN A N 1
ATOM 2243 C CA . ASN A 1 266 ? -1.705 -12.379 4.054 1.00 92.75 266 ASN A CA 1
ATOM 2244 C C . ASN A 1 266 ? -1.628 -11.954 5.530 1.00 92.75 266 ASN A C 1
ATOM 2246 O O . ASN A 1 266 ? -1.360 -12.793 6.389 1.00 92.75 266 ASN A O 1
ATOM 2250 N N . ILE A 1 267 ? -1.804 -10.668 5.842 1.00 94.94 267 ILE A N 1
ATOM 2251 C CA . ILE A 1 267 ? -1.832 -10.201 7.232 1.00 94.94 267 ILE A CA 1
ATOM 2252 C C . ILE A 1 267 ? -3.176 -10.607 7.863 1.00 94.94 267 ILE A C 1
ATOM 2254 O O . ILE A 1 267 ? -4.221 -10.303 7.286 1.00 94.94 267 ILE A O 1
ATOM 2258 N N . PRO A 1 268 ? -3.180 -11.251 9.049 1.00 94.81 268 PRO A N 1
ATOM 2259 C CA . PRO A 1 268 ? -4.408 -11.531 9.787 1.00 94.81 268 PRO A CA 1
ATOM 2260 C C . PRO A 1 268 ? -4.947 -10.230 10.398 1.00 94.81 268 PRO A C 1
ATOM 2262 O O . PRO A 1 268 ? -4.537 -9.815 11.483 1.00 94.81 268 PRO A O 1
ATOM 2265 N N . TRP A 1 269 ? -5.834 -9.549 9.671 1.00 94.38 269 TRP A N 1
ATOM 2266 C CA . TRP A 1 269 ? -6.320 -8.217 10.047 1.00 94.38 269 TRP A CA 1
ATOM 2267 C C . TRP A 1 269 ? -7.161 -8.192 11.329 1.00 94.38 269 TRP A C 1
ATOM 2269 O O . TRP A 1 269 ? -7.168 -7.178 12.016 1.00 94.38 269 TRP A O 1
ATOM 2279 N N . GLU A 1 270 ? -7.781 -9.312 11.698 1.00 92.25 270 GLU A N 1
ATOM 2280 C CA . GLU A 1 270 ? -8.456 -9.490 12.992 1.00 92.25 270 GLU A CA 1
ATOM 2281 C C . GLU A 1 270 ? -7.464 -9.369 14.157 1.00 92.25 270 GLU A C 1
ATOM 2283 O O . GLU A 1 270 ? -7.651 -8.562 15.062 1.00 92.25 270 GLU A O 1
ATOM 2288 N N . VAL A 1 271 ? -6.328 -10.066 14.071 1.00 92.75 271 VAL A N 1
ATOM 2289 C CA . VAL A 1 271 ? -5.251 -9.983 15.072 1.00 92.75 271 VAL A CA 1
ATOM 2290 C C . VAL A 1 271 ? -4.638 -8.580 15.104 1.00 92.75 271 VAL A C 1
ATOM 2292 O O . VAL A 1 271 ? -4.267 -8.072 16.161 1.00 92.75 271 VAL A O 1
ATOM 2295 N N . PHE A 1 272 ? -4.528 -7.918 13.948 1.00 94.88 272 PHE A N 1
ATOM 2296 C CA . PHE A 1 272 ? -4.090 -6.519 13.888 1.00 94.88 272 PHE A CA 1
ATOM 2297 C C . PHE A 1 272 ? -5.057 -5.620 14.663 1.00 94.88 272 PHE A C 1
ATOM 2299 O O . PHE A 1 272 ? -4.612 -4.780 15.447 1.00 94.88 272 PHE A O 1
ATOM 2306 N N . PHE A 1 273 ? -6.362 -5.806 14.461 1.00 93.50 273 PHE A N 1
ATOM 2307 C CA . PHE A 1 273 ? -7.396 -5.037 15.136 1.00 93.50 273 PHE A CA 1
ATOM 2308 C C . PHE A 1 273 ? -7.325 -5.232 16.654 1.00 93.50 273 PHE A C 1
ATOM 2310 O O . PHE A 1 273 ? -7.218 -4.246 17.377 1.00 93.50 273 PHE A O 1
ATOM 2317 N N . GLU A 1 274 ? -7.256 -6.471 17.144 1.00 90.56 274 GLU A N 1
ATOM 2318 C CA . GLU A 1 274 ? -7.110 -6.770 18.579 1.00 90.56 274 GLU A CA 1
ATOM 2319 C C . GLU A 1 274 ? -5.860 -6.112 19.194 1.00 90.56 274 GLU A C 1
ATOM 2321 O O . GLU A 1 274 ? -5.899 -5.539 20.287 1.00 90.56 274 GLU A O 1
ATOM 2326 N N . ASN A 1 275 ? -4.741 -6.116 18.463 1.00 90.56 275 ASN A N 1
ATOM 2327 C CA . ASN A 1 275 ? -3.476 -5.551 18.938 1.00 90.56 275 ASN A CA 1
ATOM 2328 C C . ASN A 1 275 ? -3.432 -4.017 18.941 1.00 90.56 275 ASN A C 1
ATOM 2330 O O . ASN A 1 275 ? -2.608 -3.429 19.654 1.00 90.56 275 ASN A O 1
ATOM 2334 N N . THR A 1 276 ? -4.270 -3.355 18.145 1.00 92.06 276 THR A N 1
ATOM 2335 C CA . THR A 1 276 ? -4.188 -1.904 17.902 1.00 92.06 276 THR A CA 1
ATOM 2336 C C . THR A 1 276 ? -5.401 -1.122 18.385 1.00 92.06 276 THR A C 1
ATOM 2338 O O . THR A 1 276 ? -5.272 0.064 18.694 1.00 92.06 276 THR A O 1
ATOM 2341 N N . CYS A 1 277 ? -6.558 -1.769 18.500 1.00 92.50 277 CYS A N 1
ATOM 2342 C CA . CYS A 1 277 ? -7.792 -1.143 18.933 1.00 92.50 277 CYS A CA 1
ATOM 2343 C C . CYS A 1 277 ? -7.801 -0.940 20.450 1.00 92.50 277 CYS A C 1
ATOM 2345 O O . CYS A 1 277 ? -7.769 -1.888 21.234 1.00 92.50 277 CYS A O 1
ATOM 2347 N N . VAL A 1 278 ? -7.873 0.321 20.879 1.00 90.50 278 VAL A N 1
ATOM 2348 C CA . VAL A 1 278 ? -8.005 0.661 22.304 1.00 90.50 278 VAL A CA 1
ATOM 2349 C C . VAL A 1 278 ? -9.355 0.215 22.853 1.00 90.50 278 VAL A C 1
ATOM 2351 O O . VAL A 1 278 ? -9.415 -0.274 23.977 1.00 90.50 278 VAL A O 1
ATOM 2354 N N . ILE A 1 279 ? -10.419 0.353 22.061 1.00 91.50 279 ILE A N 1
ATOM 2355 C CA . ILE A 1 279 ? -11.782 -0.014 22.462 1.00 91.50 279 ILE A CA 1
ATOM 2356 C C . ILE A 1 279 ? -11.858 -1.506 22.767 1.00 91.50 279 ILE A C 1
ATOM 2358 O O . ILE A 1 279 ? -12.277 -1.884 23.855 1.00 91.50 279 ILE A O 1
ATOM 2362 N N . GLU A 1 280 ? -11.340 -2.342 21.865 1.00 92.88 280 GLU A N 1
ATOM 2363 C CA . GLU A 1 280 ? -11.264 -3.791 22.064 1.00 92.88 280 GLU A CA 1
ATOM 2364 C C . GLU A 1 280 ? -10.485 -4.137 23.342 1.00 92.88 280 GLU A C 1
ATOM 2366 O O . GLU A 1 280 ? -10.944 -4.941 24.150 1.00 92.88 280 GLU A O 1
ATOM 2371 N N . LYS A 1 281 ? -9.345 -3.481 23.603 1.00 90.12 281 LYS A N 1
ATOM 2372 C CA . LYS A 1 281 ? -8.576 -3.708 24.840 1.00 90.12 281 LYS A CA 1
ATOM 2373 C C . LYS A 1 281 ? -9.360 -3.347 26.103 1.00 90.12 281 LYS A C 1
ATOM 2375 O O . LYS A 1 281 ? -9.251 -4.066 27.088 1.00 90.12 281 LYS A O 1
ATOM 2380 N N . PHE A 1 282 ? -10.142 -2.268 26.080 1.00 89.94 282 PHE A N 1
ATOM 2381 C CA . PHE A 1 282 ? -10.977 -1.857 27.213 1.00 89.94 282 PHE A CA 1
ATOM 2382 C C . PHE A 1 282 ? -12.166 -2.801 27.416 1.00 89.94 282 PHE A C 1
ATOM 2384 O O . PHE A 1 282 ? -12.456 -3.176 28.547 1.00 89.94 282 PHE A O 1
ATOM 2391 N N . LEU A 1 283 ? -12.831 -3.234 26.345 1.00 92.56 283 LEU A N 1
ATOM 2392 C CA . LEU A 1 283 ? -13.942 -4.183 26.446 1.00 92.56 283 LEU A CA 1
ATOM 2393 C C . LEU A 1 283 ? -13.487 -5.546 26.992 1.00 92.56 283 LEU A C 1
ATOM 2395 O O . LEU A 1 283 ? -14.200 -6.151 27.786 1.00 92.56 283 LEU A O 1
ATOM 2399 N N . ASN A 1 284 ? -12.264 -5.987 26.674 1.00 91.88 284 ASN A N 1
ATOM 2400 C CA . ASN A 1 284 ? -11.671 -7.199 27.258 1.00 91.88 284 ASN A CA 1
ATOM 2401 C C . ASN A 1 284 ? -11.324 -7.073 28.762 1.00 91.88 284 ASN A C 1
ATOM 2403 O O . ASN A 1 284 ? -10.942 -8.067 29.378 1.00 91.88 284 ASN A O 1
ATOM 2407 N N . MET A 1 285 ? -11.469 -5.889 29.373 1.00 90.50 285 MET A N 1
ATOM 2408 C CA . MET A 1 285 ? -11.375 -5.690 30.831 1.00 90.50 285 MET A CA 1
ATOM 2409 C C . MET A 1 285 ? -12.712 -5.864 31.553 1.00 90.50 285 MET A C 1
ATOM 2411 O O . MET A 1 285 ? -12.813 -5.541 32.737 1.00 90.50 285 MET A O 1
ATOM 2415 N N . ASP A 1 286 ? -13.737 -6.334 30.842 1.00 92.19 286 ASP A N 1
ATOM 2416 C CA . ASP A 1 286 ? -15.032 -6.711 31.389 1.00 92.19 286 ASP A CA 1
ATOM 2417 C C . ASP A 1 286 ? -14.880 -7.526 32.694 1.00 92.19 286 ASP A C 1
ATOM 2419 O O . ASP A 1 286 ? -14.378 -8.652 32.653 1.00 92.19 286 ASP A O 1
ATOM 2423 N N . PRO A 1 287 ? -15.340 -7.001 33.847 1.00 91.00 287 PRO A N 1
ATOM 2424 C CA . PRO A 1 287 ? -15.233 -7.677 35.139 1.00 91.00 287 PRO A CA 1
ATOM 2425 C C . PRO A 1 287 ? -15.864 -9.069 35.188 1.00 91.00 287 PRO A C 1
ATOM 2427 O O . PRO A 1 287 ? -15.431 -9.918 35.967 1.00 91.00 287 PRO A O 1
ATOM 2430 N N . SER A 1 288 ? -16.888 -9.309 34.364 1.00 89.81 288 SER A N 1
ATOM 2431 C CA . SER A 1 288 ? -17.538 -10.619 34.266 1.00 89.81 288 SER A CA 1
ATOM 2432 C C . SER A 1 288 ? -16.734 -11.636 33.443 1.00 89.81 288 SER A C 1
ATOM 2434 O O . SER A 1 288 ? -17.073 -12.816 33.440 1.00 89.81 288 SER A O 1
ATOM 2436 N N . ASN A 1 289 ? -15.677 -11.199 32.743 1.00 91.31 289 ASN A N 1
ATOM 2437 C CA . ASN A 1 289 ? -14.915 -11.951 31.736 1.00 91.31 289 ASN A CA 1
ATOM 2438 C C . ASN A 1 289 ? -15.760 -12.530 30.584 1.00 91.31 289 ASN A C 1
ATOM 2440 O O . ASN A 1 289 ? -15.248 -13.309 29.776 1.00 91.31 289 ASN A O 1
ATOM 2444 N N . THR A 1 290 ? -17.034 -12.144 30.474 1.00 93.19 290 THR A N 1
ATOM 2445 C CA . THR A 1 290 ? -17.942 -12.683 29.462 1.00 93.19 290 THR A CA 1
ATOM 2446 C C . THR A 1 290 ? -17.516 -12.204 28.082 1.00 93.19 290 THR A C 1
ATOM 2448 O O . THR A 1 290 ? -17.334 -13.037 27.198 1.00 93.19 290 THR A O 1
ATOM 2451 N N . TYR A 1 291 ? -17.262 -10.898 27.911 1.00 94.06 291 TYR A N 1
ATOM 2452 C CA . TYR A 1 291 ? -16.853 -10.319 26.625 1.00 94.06 291 TYR A CA 1
ATOM 2453 C C . TYR A 1 291 ? -15.624 -11.026 26.049 1.00 94.06 291 TYR A C 1
ATOM 2455 O O . TYR A 1 291 ? -15.635 -11.456 24.900 1.00 94.06 291 TYR A O 1
ATOM 2463 N N . SER A 1 292 ? -14.588 -11.240 26.861 1.00 92.00 292 SER A N 1
ATOM 2464 C CA . SER A 1 292 ? -13.344 -11.888 26.430 1.00 92.00 292 SER A CA 1
ATOM 2465 C C . SER A 1 292 ? -13.549 -13.322 25.925 1.00 92.00 292 SER A C 1
ATOM 2467 O O . SER A 1 292 ? -12.789 -13.775 25.072 1.00 92.00 292 SER A O 1
ATOM 2469 N N . SER A 1 293 ? -14.585 -14.013 26.417 1.00 92.69 293 SER A N 1
ATOM 2470 C CA . SER A 1 293 ? -14.949 -15.381 26.019 1.00 92.69 293 SER A CA 1
ATOM 2471 C C . SER A 1 293 ? -15.905 -15.472 24.820 1.00 92.69 293 SER A C 1
ATOM 2473 O O . SER A 1 293 ? -16.162 -16.576 24.341 1.00 92.69 293 SER A O 1
ATOM 2475 N N . MET A 1 294 ? -16.430 -14.340 24.340 1.00 93.12 294 MET A N 1
ATOM 2476 C CA . MET A 1 294 ? -17.350 -14.297 23.202 1.00 93.12 294 MET A CA 1
ATOM 2477 C C . MET A 1 294 ? -16.647 -14.599 21.877 1.00 93.12 294 MET A C 1
ATOM 2479 O O . MET A 1 294 ? -15.460 -14.314 21.694 1.00 93.12 294 MET A O 1
ATOM 2483 N N . ASP A 1 295 ? -17.417 -15.135 20.933 1.00 92.38 295 ASP A N 1
ATOM 2484 C CA . ASP A 1 295 ? -17.010 -15.259 19.540 1.00 92.38 295 ASP A CA 1
ATOM 2485 C C . ASP A 1 295 ? -16.916 -13.884 18.854 1.00 92.38 295 ASP A C 1
ATOM 2487 O O . ASP A 1 295 ? -17.400 -12.864 19.357 1.00 92.38 295 ASP A O 1
ATOM 2491 N N . PHE A 1 296 ? -16.255 -13.855 17.698 1.00 87.25 296 PHE A N 1
ATOM 2492 C CA . PHE A 1 296 ? -15.965 -12.616 16.985 1.00 87.25 296 PHE A CA 1
A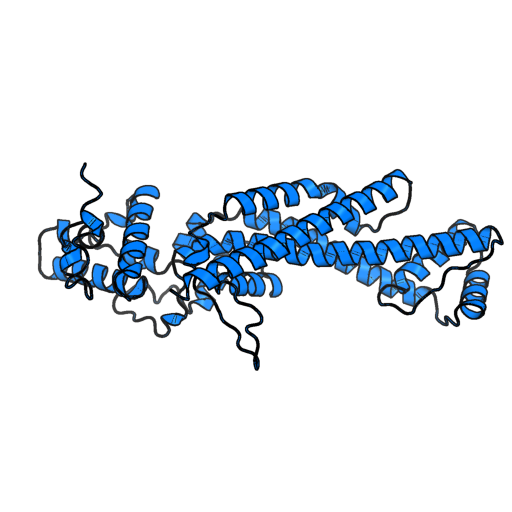TOM 2493 C C . PHE A 1 296 ? -17.234 -11.854 16.581 1.00 87.25 296 PHE A C 1
ATOM 2495 O O . PHE A 1 296 ? -17.258 -10.634 16.748 1.00 87.25 296 PHE A O 1
ATOM 2502 N N . ASP A 1 297 ? -18.279 -12.552 16.120 1.00 90.12 297 ASP A N 1
ATOM 2503 C CA . ASP A 1 297 ? -19.522 -11.933 15.644 1.00 90.12 297 ASP A CA 1
ATOM 2504 C C . ASP A 1 297 ? -20.284 -11.278 16.806 1.00 90.12 297 ASP A C 1
ATOM 2506 O O . ASP A 1 297 ? -20.750 -10.142 16.694 1.00 90.12 297 ASP A O 1
ATOM 2510 N N . SER A 1 298 ? -20.338 -11.945 17.964 1.00 92.81 298 SER A N 1
ATOM 2511 C CA . SER A 1 298 ? -20.914 -11.373 19.189 1.00 92.81 298 SER A CA 1
ATOM 2512 C C . SER A 1 298 ? -20.169 -10.115 19.646 1.00 92.81 298 SER A C 1
ATOM 2514 O O . SER A 1 298 ? -20.796 -9.102 19.965 1.00 92.81 298 SER A O 1
ATOM 2516 N N . LYS A 1 299 ? -18.828 -10.133 19.639 1.00 93.75 299 LYS A N 1
ATOM 2517 C CA . LYS A 1 299 ? -18.033 -8.934 19.955 1.00 93.75 299 LYS A CA 1
ATOM 2518 C C . LYS A 1 299 ? -18.273 -7.816 18.939 1.00 93.75 299 LYS A C 1
ATOM 2520 O O . LYS A 1 299 ? -18.341 -6.646 19.310 1.00 93.75 299 LYS A O 1
ATOM 2525 N N . ASP A 1 300 ? -18.424 -8.166 17.665 1.00 89.81 300 ASP A N 1
ATOM 2526 C CA . ASP A 1 300 ? -18.664 -7.205 16.590 1.00 89.81 300 ASP A CA 1
ATOM 2527 C C . ASP A 1 300 ? -19.999 -6.483 16.738 1.00 89.81 300 ASP A C 1
ATOM 2529 O O . ASP A 1 300 ? -20.058 -5.259 16.618 1.00 89.81 300 ASP A O 1
ATOM 2533 N N . TYR A 1 301 ? -21.043 -7.213 17.133 1.00 92.31 301 TYR A N 1
ATOM 2534 C CA . TYR A 1 301 ? -22.339 -6.628 17.461 1.00 92.31 301 TYR A CA 1
ATOM 2535 C C . TYR A 1 301 ? -22.227 -5.541 18.543 1.00 92.31 301 TYR A C 1
ATOM 2537 O O . TYR A 1 301 ? -22.793 -4.455 18.407 1.00 92.31 301 TYR A O 1
ATOM 2545 N N . TYR A 1 302 ? -21.443 -5.794 19.594 1.00 93.81 302 TYR A N 1
ATOM 2546 C CA . TYR A 1 302 ? -21.237 -4.841 20.687 1.00 93.81 302 TYR A CA 1
ATOM 2547 C C . TYR A 1 302 ? -20.458 -3.609 20.211 1.00 93.81 302 TYR A C 1
ATOM 2549 O O . TYR A 1 302 ? -20.815 -2.480 20.554 1.00 93.81 302 TYR A O 1
ATOM 2557 N N . ARG A 1 303 ? -19.419 -3.808 19.390 1.00 92.88 303 ARG A N 1
ATOM 2558 C CA . ARG A 1 303 ? -18.630 -2.714 18.802 1.00 92.88 303 ARG A CA 1
ATOM 2559 C C . ARG A 1 303 ? -19.483 -1.815 17.909 1.00 92.88 303 ARG A C 1
ATOM 2561 O O . ARG A 1 303 ? -19.421 -0.598 18.059 1.00 92.88 303 ARG A O 1
ATOM 2568 N N . HIS A 1 304 ? -20.330 -2.388 17.057 1.00 89.75 304 HIS A N 1
ATOM 2569 C CA . HIS A 1 304 ? -21.246 -1.606 16.226 1.00 89.75 304 HIS A CA 1
ATOM 2570 C C . HIS A 1 304 ? -22.260 -0.811 17.050 1.00 89.75 304 HIS A C 1
ATOM 2572 O O . HIS A 1 304 ? -22.520 0.349 16.740 1.00 89.75 304 HIS A O 1
ATOM 2578 N N . LYS A 1 305 ? -22.779 -1.376 18.146 1.00 91.50 305 LYS A N 1
ATOM 2579 C CA . LYS A 1 305 ? -23.668 -0.636 19.054 1.00 91.50 305 LYS A CA 1
ATOM 2580 C C . LYS A 1 305 ? -22.974 0.565 19.696 1.00 91.50 305 LYS A C 1
ATOM 2582 O O . LYS A 1 305 ? -23.576 1.631 19.784 1.00 91.50 305 LYS A O 1
ATOM 2587 N N . ILE A 1 306 ? -21.700 0.437 20.067 1.00 92.25 306 ILE A N 1
ATOM 2588 C CA . ILE A 1 306 ? -20.896 1.569 20.555 1.00 92.25 306 ILE A CA 1
ATOM 2589 C C . ILE A 1 306 ? -20.747 2.649 19.473 1.00 92.25 306 ILE A C 1
ATOM 2591 O O . ILE A 1 306 ? -20.936 3.828 19.779 1.00 92.25 306 ILE A O 1
ATOM 2595 N N . GLU A 1 307 ? -20.450 2.273 18.223 1.00 89.00 307 GLU A N 1
ATOM 2596 C CA . GLU A 1 307 ? -20.368 3.225 17.101 1.00 89.00 307 GLU A CA 1
ATOM 2597 C C . GLU A 1 307 ? -21.701 3.971 16.908 1.00 89.00 307 GLU A C 1
ATOM 2599 O O . GLU A 1 307 ? -21.714 5.203 16.900 1.00 89.00 307 GLU A O 1
ATOM 2604 N N . GLU A 1 308 ? -22.825 3.246 16.845 1.00 87.25 308 GLU A N 1
ATOM 2605 C CA . GLU A 1 308 ? -24.176 3.816 16.714 1.00 87.25 308 GLU A CA 1
ATOM 2606 C C . GLU A 1 308 ? -24.500 4.800 17.848 1.00 87.25 308 GLU A C 1
ATOM 2608 O O . GLU A 1 308 ? -25.030 5.889 17.615 1.00 87.25 308 GLU A O 1
ATOM 2613 N N . MET A 1 309 ? -24.159 4.445 19.090 1.00 88.62 309 MET A N 1
ATOM 2614 C CA . MET A 1 309 ? -24.373 5.315 20.244 1.00 88.62 309 MET A CA 1
ATOM 2615 C C . MET A 1 309 ? -23.557 6.603 20.124 1.00 88.62 309 MET A C 1
ATOM 2617 O O . MET A 1 309 ? -24.117 7.684 20.308 1.00 88.62 309 MET A O 1
ATOM 2621 N N . CYS A 1 310 ? -22.271 6.509 19.769 1.00 87.44 310 CYS A N 1
ATOM 2622 C CA . CYS A 1 310 ? -21.373 7.652 19.571 1.00 87.44 310 CYS A CA 1
ATOM 2623 C C . CYS A 1 310 ? -21.791 8.588 18.426 1.00 87.44 310 CYS A C 1
ATOM 2625 O O . CYS A 1 310 ? -21.462 9.774 18.456 1.00 87.44 310 CYS A O 1
ATOM 2627 N N . GLU A 1 311 ? -22.526 8.105 17.423 1.00 82.00 311 GLU A N 1
ATOM 2628 C CA . GLU A 1 311 ? -23.095 8.985 16.395 1.00 82.00 311 GLU A CA 1
ATOM 2629 C C . GLU A 1 311 ? -24.206 9.892 16.953 1.00 82.00 311 GLU A C 1
ATOM 2631 O O . GLU A 1 311 ? -24.379 11.026 16.494 1.00 82.00 311 GLU A O 1
ATOM 2636 N N . VAL A 1 312 ? -24.950 9.414 17.956 1.00 82.50 312 VAL A N 1
ATOM 2637 C CA . VAL A 1 312 ? -26.078 10.133 18.572 1.00 82.50 312 VAL A CA 1
ATOM 2638 C C . VAL A 1 312 ? -25.615 11.021 19.723 1.00 82.50 312 VAL A C 1
ATOM 2640 O O . VAL A 1 312 ? -26.016 12.184 19.832 1.00 82.50 312 VAL A O 1
ATOM 2643 N N . ILE A 1 313 ? -24.782 10.473 20.604 1.00 78.38 313 ILE A N 1
ATOM 2644 C CA . ILE A 1 313 ? -24.224 11.180 21.751 1.00 78.38 313 ILE A CA 1
ATOM 2645 C C . ILE A 1 313 ? -22.839 11.659 21.328 1.00 78.38 313 ILE A C 1
ATOM 2647 O O . ILE A 1 313 ? -21.993 10.843 21.013 1.00 78.38 313 ILE A O 1
ATOM 2651 N N . ASN A 1 314 ? -22.606 12.974 21.268 1.00 78.38 314 ASN A N 1
ATOM 2652 C CA . ASN A 1 314 ? -21.361 13.591 20.776 1.00 78.38 314 ASN A CA 1
ATOM 2653 C C . ASN A 1 314 ? -20.140 13.288 21.687 1.00 78.38 314 ASN A C 1
ATOM 2655 O O . ASN A 1 314 ? -19.574 14.185 22.314 1.00 78.38 314 ASN A O 1
ATOM 2659 N N . PHE A 1 315 ? -19.791 12.010 21.803 1.00 84.44 315 PHE A N 1
ATOM 2660 C CA . PHE A 1 315 ? -18.751 11.385 22.610 1.00 84.44 315 PHE A CA 1
ATOM 2661 C C . PHE A 1 315 ? -17.824 10.610 21.679 1.00 84.44 315 PHE A C 1
ATOM 2663 O O . PHE A 1 315 ? -18.250 10.072 20.660 1.00 84.44 315 PHE A O 1
ATOM 2670 N N . SER A 1 316 ? -16.551 10.509 22.059 1.00 88.44 316 SER A N 1
ATOM 2671 C CA . SER A 1 316 ? -15.639 9.583 21.390 1.00 88.44 316 SER A CA 1
ATOM 2672 C C . SER A 1 316 ? -15.949 8.134 21.786 1.00 88.44 316 SER A C 1
ATOM 2674 O O . SER A 1 316 ? -16.390 7.886 22.912 1.00 88.44 316 SER A O 1
ATOM 2676 N N . GLU A 1 317 ? -15.649 7.179 20.897 1.00 91.19 317 GLU A N 1
ATOM 2677 C CA . GLU A 1 317 ? -15.746 5.734 21.181 1.00 91.19 317 GLU A CA 1
ATOM 2678 C C . GLU A 1 317 ? -15.007 5.378 22.481 1.00 91.19 317 GLU A C 1
ATOM 2680 O O . GLU A 1 317 ? -15.500 4.617 23.315 1.00 91.19 317 GLU A O 1
ATOM 2685 N N . TYR A 1 318 ? -13.845 6.002 22.701 1.00 90.69 318 TYR A N 1
ATOM 2686 C CA . TYR A 1 318 ? -13.040 5.822 23.906 1.00 90.69 318 TYR A CA 1
ATOM 2687 C C . TYR A 1 318 ? -13.746 6.326 25.168 1.00 90.69 318 TYR A C 1
ATOM 2689 O O . TYR A 1 318 ? -13.769 5.623 26.177 1.00 90.69 318 TYR A O 1
ATOM 2697 N N . ASP A 1 319 ? -14.319 7.532 25.138 1.00 89.12 319 ASP A N 1
ATOM 2698 C CA . ASP A 1 319 ? -14.966 8.118 26.315 1.00 89.12 319 ASP A CA 1
ATOM 2699 C C . ASP A 1 319 ? -16.211 7.334 26.730 1.00 89.12 319 ASP A C 1
ATOM 2701 O O . ASP A 1 319 ? -16.419 7.116 27.925 1.00 89.12 319 ASP A O 1
ATOM 2705 N N . LEU A 1 320 ? -17.002 6.878 25.753 1.00 91.81 320 LEU A N 1
ATOM 2706 C CA . LEU A 1 320 ? -18.167 6.034 26.000 1.00 91.81 320 LEU A CA 1
ATOM 2707 C C . LEU A 1 320 ? -17.754 4.683 26.596 1.00 91.81 320 LEU A C 1
ATOM 2709 O O . LEU A 1 320 ? -18.252 4.293 27.650 1.00 91.81 320 LEU A O 1
ATOM 2713 N N . THR A 1 321 ? -16.782 4.010 25.976 1.00 92.25 321 THR A N 1
ATOM 2714 C CA . THR A 1 321 ? -16.281 2.706 26.441 1.00 92.25 321 THR A CA 1
ATOM 2715 C C . THR A 1 321 ? -15.684 2.801 27.843 1.00 92.25 321 THR A C 1
ATOM 2717 O O . THR A 1 321 ? -15.912 1.937 28.691 1.00 92.25 321 THR A O 1
ATOM 2720 N N . LYS A 1 322 ? -14.958 3.884 28.136 1.00 90.31 322 LYS A N 1
ATOM 2721 C CA . LYS A 1 322 ? -14.419 4.134 29.472 1.00 90.31 322 LYS A CA 1
ATOM 2722 C C . LYS A 1 322 ? -15.522 4.353 30.509 1.00 90.31 322 LYS A C 1
ATOM 2724 O O . LYS A 1 322 ? -15.380 3.888 31.642 1.00 90.31 322 LYS A O 1
ATOM 2729 N N . ASP A 1 323 ? -16.597 5.057 30.155 1.00 91.31 323 ASP A N 1
ATOM 2730 C CA . ASP A 1 323 ? -17.740 5.258 31.051 1.00 91.31 323 ASP A CA 1
ATOM 2731 C C . ASP A 1 323 ? -18.460 3.935 31.345 1.00 91.31 323 ASP A C 1
ATOM 2733 O O . ASP A 1 323 ? -18.660 3.617 32.518 1.00 91.31 323 ASP A O 1
ATOM 2737 N N . ILE A 1 324 ? -18.729 3.128 30.309 1.00 93.31 324 ILE A N 1
ATOM 2738 C CA . ILE A 1 324 ? -19.292 1.770 30.420 1.00 93.31 324 ILE A CA 1
ATOM 2739 C C . ILE A 1 324 ? -18.477 0.934 31.407 1.00 93.31 324 ILE A C 1
ATOM 2741 O O . ILE A 1 324 ? -18.992 0.440 32.408 1.00 93.31 324 ILE A O 1
ATOM 2745 N N . LEU A 1 325 ? -17.172 0.839 31.176 1.00 92.62 325 LEU A N 1
ATOM 2746 C CA . LEU A 1 325 ? -16.293 0.004 31.980 1.00 92.62 325 LEU A CA 1
ATOM 2747 C C . LEU A 1 325 ? -16.175 0.503 33.433 1.00 92.62 325 LEU A C 1
ATOM 2749 O O . LEU A 1 325 ? -16.135 -0.290 34.372 1.00 92.62 325 LEU A O 1
ATOM 2753 N N . THR A 1 326 ? -16.202 1.824 33.641 1.00 91.31 326 THR A N 1
ATOM 2754 C CA . THR A 1 326 ? -16.244 2.419 34.988 1.00 91.31 326 THR A CA 1
ATOM 2755 C C . THR A 1 326 ? -17.524 2.028 35.734 1.00 91.31 326 THR A C 1
ATOM 2757 O O . THR A 1 326 ? -17.479 1.780 36.940 1.00 91.31 326 THR A O 1
ATOM 2760 N N . LYS A 1 327 ? -18.670 1.957 35.044 1.00 92.12 327 LYS A N 1
ATOM 2761 C CA . LYS A 1 327 ? -19.944 1.522 35.634 1.00 92.12 327 LYS A CA 1
ATOM 2762 C C . LYS A 1 327 ? -19.916 0.045 36.017 1.00 92.12 327 LYS A C 1
ATOM 2764 O O . LYS A 1 327 ? -20.250 -0.257 37.158 1.00 92.12 327 LYS A O 1
ATOM 2769 N N . CYS A 1 328 ? -19.418 -0.827 35.138 1.00 92.50 328 CYS A N 1
ATOM 2770 C CA . CYS A 1 328 ? -19.250 -2.255 35.427 1.00 92.50 328 CYS A CA 1
ATOM 2771 C C . CYS A 1 328 ? -18.405 -2.498 36.686 1.00 92.50 328 CYS A C 1
ATOM 2773 O O . CYS A 1 328 ? -18.783 -3.281 37.557 1.00 92.50 328 CYS A O 1
ATOM 2775 N N . ILE A 1 329 ? -17.277 -1.791 36.818 1.00 90.31 329 ILE A N 1
ATOM 2776 C CA . ILE A 1 329 ? -16.408 -1.919 37.996 1.00 90.31 329 ILE A CA 1
ATOM 2777 C C . ILE A 1 329 ? -17.080 -1.390 39.257 1.00 90.31 329 ILE A C 1
ATOM 2779 O O . ILE A 1 329 ? -17.003 -2.031 40.301 1.00 90.31 329 ILE A O 1
ATOM 2783 N N . ASN A 1 330 ? -17.747 -0.238 39.188 1.00 91.25 330 ASN A N 1
ATOM 2784 C CA . ASN A 1 330 ? -18.449 0.296 40.353 1.00 91.25 330 ASN A CA 1
ATOM 2785 C C . ASN A 1 330 ? -19.574 -0.640 40.808 1.00 91.25 330 ASN A C 1
ATOM 2787 O O . ASN A 1 330 ? -19.732 -0.836 42.009 1.00 91.25 330 ASN A O 1
ATOM 2791 N N . ALA A 1 331 ? -20.303 -1.254 39.872 1.00 91.75 331 ALA A N 1
ATOM 2792 C CA . ALA A 1 331 ? -21.303 -2.272 40.178 1.00 91.75 331 ALA A CA 1
ATOM 2793 C C . ALA A 1 331 ? -20.669 -3.465 40.918 1.00 91.75 331 ALA A C 1
ATOM 2795 O O . ALA A 1 331 ? -21.174 -3.867 41.965 1.00 91.75 331 ALA A O 1
ATOM 2796 N N . GLN A 1 332 ? -19.505 -3.942 40.458 1.00 91.31 332 GLN A N 1
ATOM 2797 C CA . GLN A 1 332 ? -18.758 -5.011 41.129 1.00 91.31 332 GLN A CA 1
ATOM 2798 C C . GLN A 1 332 ? -18.292 -4.617 42.536 1.00 91.31 332 GLN A C 1
ATOM 2800 O O . GLN A 1 332 ? -18.480 -5.377 43.483 1.00 91.31 332 GLN A O 1
ATOM 2805 N N . ILE A 1 333 ? -17.713 -3.424 42.699 1.00 91.44 333 ILE A N 1
ATOM 2806 C CA . ILE A 1 333 ? -17.246 -2.913 44.000 1.00 91.44 333 ILE A CA 1
ATOM 2807 C C . ILE A 1 333 ? -18.416 -2.761 44.981 1.00 91.44 333 ILE A C 1
ATOM 2809 O O . ILE A 1 333 ? -18.272 -3.048 46.170 1.00 91.44 333 ILE A O 1
ATOM 2813 N N . ASN A 1 334 ? -19.578 -2.334 44.488 1.00 92.19 334 ASN A N 1
ATOM 2814 C CA . ASN A 1 334 ? -20.781 -2.134 45.290 1.00 92.19 334 ASN A CA 1
ATOM 2815 C C . ASN A 1 334 ? -21.577 -3.430 45.538 1.00 92.19 334 ASN A C 1
ATOM 2817 O O . ASN A 1 334 ? -22.608 -3.369 46.207 1.00 92.19 334 ASN A O 1
ATOM 2821 N N . ASN A 1 335 ? -21.110 -4.587 45.046 1.00 91.06 335 ASN A N 1
ATOM 2822 C CA . ASN A 1 335 ? -21.826 -5.871 45.080 1.00 91.06 335 ASN A CA 1
ATOM 2823 C C . ASN A 1 335 ? -23.248 -5.783 44.495 1.00 91.06 335 ASN A C 1
ATOM 2825 O O . ASN A 1 335 ? -24.209 -6.307 45.064 1.00 91.06 335 ASN A O 1
ATOM 2829 N N . GLU A 1 336 ? -23.393 -5.085 43.370 1.00 92.81 336 GLU A N 1
ATOM 2830 C CA . GLU A 1 336 ? -24.629 -5.086 42.592 1.00 92.81 336 GLU A CA 1
ATOM 2831 C C . GLU A 1 336 ? -24.859 -6.455 41.907 1.00 92.81 336 GLU A C 1
ATOM 2833 O O . GLU A 1 336 ? -23.998 -7.336 41.955 1.00 92.81 336 GLU A O 1
ATOM 2838 N N . PRO A 1 337 ? -26.043 -6.704 41.310 1.00 91.94 337 PRO A N 1
ATOM 2839 C CA . PRO A 1 337 ? -26.304 -7.964 40.619 1.00 91.94 337 PRO A CA 1
ATOM 2840 C C . PRO A 1 337 ? -25.284 -8.265 39.511 1.00 91.94 337 PRO A C 1
ATOM 2842 O O . PRO A 1 337 ? -24.915 -7.375 38.748 1.00 91.94 337 PRO A O 1
ATOM 2845 N N . GLU A 1 338 ? -24.913 -9.541 39.358 1.00 88.56 338 GLU A N 1
ATOM 2846 C CA . GLU A 1 338 ? -23.827 -9.982 38.463 1.00 88.56 338 GLU A CA 1
ATOM 2847 C C . GLU A 1 338 ? -23.982 -9.536 37.003 1.00 88.56 338 GLU A C 1
ATOM 2849 O O . GLU A 1 338 ? -22.987 -9.233 36.348 1.00 88.56 338 GLU A O 1
ATOM 2854 N N . TYR A 1 339 ? -25.214 -9.427 36.494 1.00 90.12 339 TYR A N 1
ATOM 2855 C CA . TYR A 1 339 ? -25.457 -8.965 35.123 1.00 90.12 339 TYR A CA 1
ATOM 2856 C C . TYR A 1 339 ? -24.974 -7.523 34.888 1.00 90.12 339 TYR A C 1
ATOM 2858 O O . TYR A 1 339 ? -24.575 -7.190 33.775 1.00 90.12 339 TYR A O 1
ATOM 2866 N N . LYS A 1 340 ? -24.927 -6.683 35.932 1.00 92.12 340 LYS A N 1
ATOM 2867 C CA . LYS A 1 340 ? -24.383 -5.319 35.857 1.00 92.12 340 LYS A CA 1
ATOM 2868 C C . LYS A 1 340 ? -22.859 -5.277 35.862 1.00 92.12 340 LYS A C 1
ATOM 2870 O O . LYS A 1 340 ? -22.275 -4.230 35.615 1.00 92.12 340 LYS A O 1
ATOM 2875 N N . HIS A 1 341 ? -22.186 -6.388 36.143 1.00 92.19 341 HIS A N 1
ATOM 2876 C CA . HIS A 1 341 ? -20.730 -6.452 36.031 1.00 92.19 341 HIS A CA 1
ATOM 2877 C C . HIS A 1 341 ? -20.286 -6.595 34.572 1.00 92.19 341 HIS A C 1
ATOM 2879 O O . HIS A 1 341 ? -19.115 -6.376 34.286 1.00 92.19 341 HIS A O 1
ATOM 2885 N N . HIS A 1 342 ? -21.200 -6.950 33.661 1.00 94.69 342 HIS A N 1
ATOM 2886 C CA . HIS A 1 342 ? -20.904 -7.161 32.251 1.00 94.69 342 HIS A CA 1
ATOM 2887 C C . HIS A 1 342 ? -21.072 -5.885 31.417 1.00 94.69 342 HIS A C 1
ATOM 2889 O O . HIS A 1 342 ? -22.068 -5.170 31.541 1.00 94.69 342 HIS A O 1
ATOM 2895 N N . VAL A 1 343 ? -20.135 -5.639 30.497 1.00 94.69 343 VAL A N 1
ATOM 2896 C CA . VAL A 1 343 ? -20.198 -4.506 29.552 1.00 94.69 343 VAL A CA 1
ATOM 2897 C C . VAL A 1 343 ? -21.452 -4.532 28.672 1.00 94.69 343 VAL A C 1
ATOM 2899 O O . VAL A 1 343 ? -21.991 -3.474 28.358 1.00 94.69 343 VAL A O 1
ATOM 2902 N N . GLY A 1 344 ? -21.972 -5.716 28.330 1.00 92.44 344 GLY A N 1
ATOM 2903 C CA . GLY A 1 344 ? -23.170 -5.855 27.496 1.00 92.44 344 GLY A CA 1
ATOM 2904 C C . GLY A 1 344 ? -24.415 -5.211 28.087 1.00 92.44 344 GLY A C 1
ATOM 2905 O O . GLY A 1 344 ? -25.158 -4.569 27.354 1.00 92.44 344 GLY A O 1
ATOM 2906 N N . TYR A 1 345 ? -24.595 -5.264 29.410 1.00 93.31 345 TYR A N 1
ATOM 2907 C CA . TYR A 1 345 ? -25.736 -4.617 30.063 1.00 93.31 345 TYR A CA 1
ATOM 2908 C C . TYR A 1 345 ? -25.789 -3.104 29.781 1.00 93.31 345 TYR A C 1
ATOM 2910 O O . TYR A 1 345 ? -26.861 -2.527 29.618 1.00 93.31 345 TYR A O 1
ATOM 2918 N N . TYR A 1 346 ? -24.629 -2.456 29.664 1.00 92.81 346 TYR A N 1
ATOM 2919 C CA . TYR A 1 346 ? -24.543 -1.024 29.378 1.00 92.81 346 TYR A CA 1
ATOM 2920 C C . TYR A 1 346 ? -24.497 -0.690 27.882 1.00 92.81 346 TYR A C 1
ATOM 2922 O O . TYR A 1 346 ? -24.664 0.474 27.536 1.00 92.81 346 TYR A O 1
ATOM 2930 N N . ILE A 1 347 ? -24.270 -1.670 27.002 1.00 91.81 347 ILE A N 1
ATOM 2931 C CA . ILE A 1 347 ? -24.202 -1.458 25.545 1.00 91.81 347 ILE A CA 1
ATOM 2932 C C . ILE A 1 347 ? -25.548 -1.762 24.877 1.00 91.81 347 ILE A C 1
ATOM 2934 O O . ILE A 1 347 ? -25.955 -1.035 23.974 1.00 91.81 347 ILE A O 1
ATOM 2938 N N . ILE A 1 348 ? -26.234 -2.830 25.297 1.00 91.31 348 ILE A N 1
ATOM 2939 C CA . ILE A 1 348 ? -27.411 -3.362 24.587 1.00 91.31 348 ILE A CA 1
ATOM 2940 C C . ILE A 1 348 ? -28.681 -3.463 25.437 1.00 91.31 348 ILE A C 1
ATOM 2942 O O . ILE A 1 348 ? -29.731 -3.788 24.893 1.00 91.31 348 ILE A O 1
ATOM 2946 N N . ASP A 1 349 ? -28.606 -3.187 26.739 1.00 90.38 349 ASP A N 1
ATOM 2947 C CA . ASP A 1 349 ? -29.714 -3.373 27.686 1.00 90.38 349 ASP A CA 1
ATOM 2948 C C . ASP A 1 349 ? -30.021 -2.068 28.458 1.00 90.38 349 ASP A C 1
ATOM 2950 O O . ASP A 1 349 ? -29.561 -0.976 28.114 1.00 90.38 349 ASP A O 1
ATOM 2954 N N . GLU A 1 350 ? -30.813 -2.157 29.524 1.00 87.56 350 GLU A N 1
ATOM 2955 C CA . GLU A 1 350 ? -31.296 -1.040 30.344 1.00 87.56 350 GLU A CA 1
ATOM 2956 C C . GLU A 1 350 ? -30.182 -0.157 30.937 1.00 87.56 350 GLU A C 1
ATOM 2958 O O . GLU A 1 350 ? -30.403 1.032 31.199 1.00 87.56 350 GLU A O 1
ATOM 2963 N N . GLY A 1 351 ? -28.962 -0.689 31.079 1.00 85.94 351 GLY A N 1
ATOM 2964 C CA . GLY A 1 351 ? -27.793 0.054 31.551 1.00 85.94 351 GLY A CA 1
ATOM 2965 C C . GLY A 1 351 ? -27.406 1.233 30.655 1.00 85.94 351 GLY A C 1
ATOM 2966 O O . GLY A 1 351 ? -26.797 2.190 31.137 1.00 85.94 351 GLY A O 1
ATOM 2967 N N . VAL A 1 352 ? -27.825 1.235 29.384 1.00 86.12 352 VAL A N 1
ATOM 2968 C CA . VAL A 1 352 ? -27.612 2.347 28.441 1.00 86.12 352 VAL A CA 1
ATOM 2969 C C . VAL A 1 352 ? -28.117 3.684 29.009 1.00 86.12 352 VAL A C 1
ATOM 2971 O O . VAL A 1 352 ? -27.493 4.729 28.811 1.00 86.12 352 VAL A O 1
ATOM 2974 N N . LYS A 1 353 ? -29.214 3.672 29.783 1.00 84.94 353 LYS A N 1
ATOM 2975 C CA . LYS A 1 353 ? -29.820 4.878 30.386 1.00 84.94 353 LYS A CA 1
ATOM 2976 C C . LYS A 1 353 ? -28.953 5.509 31.481 1.00 84.94 353 LYS A C 1
ATOM 2978 O O . LYS A 1 353 ? -29.153 6.670 31.833 1.00 84.94 353 LYS A O 1
ATOM 2983 N N . GLU A 1 354 ? -27.993 4.764 32.024 1.00 85.50 354 GLU A N 1
ATOM 2984 C CA . GLU A 1 354 ? -27.112 5.208 33.107 1.00 85.50 354 GLU A CA 1
ATOM 2985 C C . GLU A 1 354 ? -25.810 5.862 32.610 1.00 85.50 354 GLU A C 1
ATOM 2987 O O . GLU A 1 354 ? -25.030 6.379 33.427 1.00 85.50 354 GLU A O 1
ATOM 2992 N N . LEU A 1 355 ? -25.563 5.825 31.295 1.00 86.06 355 LEU A N 1
ATOM 2993 C CA . LEU A 1 355 ? -24.352 6.340 30.662 1.00 86.06 355 LEU A CA 1
ATOM 2994 C C . LEU A 1 355 ? -24.382 7.860 30.493 1.00 86.06 355 LEU A C 1
ATOM 2996 O O . LEU A 1 355 ? -25.416 8.487 30.236 1.00 86.06 355 LEU A O 1
ATOM 3000 N N . LYS A 1 356 ? -23.206 8.482 30.609 1.00 76.94 356 LYS A N 1
ATOM 3001 C CA . LYS A 1 356 ? -23.059 9.928 30.418 1.00 76.94 356 LYS A CA 1
ATOM 3002 C C . LYS A 1 356 ? -23.486 10.337 29.005 1.00 76.94 356 LYS A C 1
ATOM 3004 O O . LYS A 1 356 ? -23.094 9.731 28.018 1.00 76.94 356 LYS A O 1
ATOM 3009 N N . GLY A 1 357 ? -24.273 11.410 28.909 1.00 67.44 357 GLY A N 1
ATOM 3010 C CA . GLY A 1 357 ? -24.731 11.964 27.628 1.00 67.44 357 GLY A CA 1
ATOM 3011 C C . GLY A 1 357 ? -25.996 11.308 27.062 1.00 67.44 357 GLY A C 1
ATOM 3012 O O . GLY A 1 357 ? -26.640 11.911 26.208 1.00 67.44 357 GLY A O 1
ATOM 3013 N N . CYS A 1 358 ? -26.434 10.165 27.600 1.00 60.78 358 CYS A N 1
ATOM 3014 C CA . CYS A 1 358 ? -27.625 9.437 27.142 1.00 60.78 358 CYS A CA 1
ATOM 3015 C C . CYS A 1 358 ? -28.951 9.980 27.706 1.00 60.78 358 CYS A C 1
ATOM 3017 O O . CYS A 1 358 ? -29.979 9.312 27.640 1.00 60.78 358 CYS A O 1
ATOM 3019 N N . TYR A 1 359 ? -28.963 11.203 28.247 1.00 52.91 359 TYR A N 1
ATOM 3020 C CA . TYR A 1 359 ? -30.023 11.622 29.159 1.00 52.91 359 TYR A CA 1
ATOM 3021 C C . TYR A 1 359 ? -31.430 11.702 28.546 1.00 52.91 359 TYR A C 1
ATOM 3023 O O . TYR A 1 359 ? -32.357 11.581 29.333 1.00 52.91 359 TYR A O 1
ATOM 3031 N N . HIS A 1 360 ? -31.639 11.868 27.228 1.00 46.25 360 HIS A N 1
ATOM 3032 C CA . HIS A 1 360 ? -32.994 12.062 26.657 1.00 46.25 360 HIS A CA 1
ATOM 3033 C C . HIS A 1 360 ? -33.261 11.504 25.225 1.00 46.25 360 HIS A C 1
ATOM 3035 O O . HIS A 1 360 ? -34.388 11.647 24.764 1.00 46.25 360 HIS A O 1
ATOM 3041 N N . ASN A 1 361 ? -32.312 10.871 24.507 1.00 45.69 361 ASN A N 1
ATOM 3042 C CA . ASN A 1 361 ? -32.448 10.650 23.041 1.00 45.69 361 ASN A CA 1
ATOM 3043 C C . ASN A 1 361 ? -32.407 9.197 22.507 1.00 45.69 361 ASN A C 1
ATOM 3045 O O . ASN A 1 361 ? -32.523 9.016 21.301 1.00 45.69 361 ASN A O 1
ATOM 3049 N N . LEU A 1 362 ? -32.261 8.154 23.334 1.00 48.66 362 LEU A N 1
ATOM 3050 C CA . LEU A 1 362 ? -32.084 6.772 22.827 1.00 48.66 362 LEU A CA 1
ATOM 3051 C C . LEU A 1 362 ? -33.362 5.915 22.769 1.00 48.66 362 LEU A C 1
ATOM 3053 O O . LEU A 1 362 ? -33.310 4.798 22.257 1.00 48.66 362 LEU A O 1
ATOM 3057 N N . ASN A 1 363 ? -34.519 6.436 23.201 1.00 45.22 363 ASN A N 1
ATOM 3058 C CA . ASN A 1 363 ? -35.794 5.702 23.125 1.00 45.22 363 ASN A CA 1
ATOM 3059 C C . ASN A 1 363 ? -36.217 5.342 21.682 1.00 45.22 363 ASN A C 1
ATOM 3061 O O . ASN A 1 363 ? -37.095 4.503 21.513 1.00 45.22 363 ASN A O 1
ATOM 3065 N N . GLU A 1 364 ? -35.602 5.927 20.646 1.00 45.44 364 GLU A N 1
ATOM 3066 C CA . GLU A 1 364 ? -35.884 5.579 19.244 1.00 45.44 364 GLU A CA 1
ATOM 3067 C C . GLU A 1 364 ? -34.983 4.458 18.686 1.00 45.44 364 GLU A C 1
ATOM 3069 O O . GLU A 1 364 ? -35.432 3.715 17.816 1.00 45.44 364 GLU A O 1
ATOM 3074 N N . VAL A 1 365 ? -33.761 4.258 19.203 1.00 43.25 365 VAL A N 1
ATOM 3075 C CA . VAL A 1 365 ? -32.774 3.317 18.617 1.00 43.25 365 VAL A CA 1
ATOM 3076 C C . VAL A 1 365 ? -32.981 1.872 19.090 1.00 43.25 365 VAL A C 1
ATOM 3078 O O . VAL A 1 365 ? -32.728 0.932 18.342 1.00 43.25 365 VAL A O 1
ATOM 3081 N N . ILE A 1 366 ? -33.507 1.676 20.301 1.00 44.38 366 ILE A N 1
ATOM 3082 C CA . ILE A 1 366 ? -33.752 0.336 20.869 1.00 44.38 366 ILE A CA 1
ATOM 3083 C C . ILE A 1 366 ? -35.068 -0.274 20.330 1.00 44.38 366 ILE A C 1
ATOM 3085 O O . ILE A 1 366 ? -35.246 -1.486 20.333 1.00 44.38 366 ILE A O 1
ATOM 3089 N N . SER A 1 367 ? -35.977 0.540 19.775 1.00 38.06 367 SER A N 1
ATOM 3090 C CA . SER A 1 367 ? -37.332 0.099 19.389 1.00 38.06 367 SER A CA 1
ATOM 3091 C C . SER A 1 367 ? -37.461 -0.650 18.050 1.00 38.06 367 SER A C 1
ATOM 3093 O O . SER A 1 367 ? -38.568 -1.046 17.699 1.00 38.06 367 SER A O 1
ATOM 3095 N N . GLN A 1 368 ? -36.377 -0.864 17.294 1.00 33.78 368 GLN A N 1
ATOM 3096 C CA . GLN A 1 368 ? -36.434 -1.564 15.993 1.00 33.78 368 GLN A CA 1
ATOM 3097 C C . GLN A 1 368 ? -35.879 -3.001 16.010 1.00 33.78 368 GLN A C 1
ATOM 3099 O O . GLN A 1 368 ? -35.692 -3.588 14.947 1.00 33.78 368 GLN A O 1
ATOM 3104 N N . GLY A 1 369 ? -35.629 -3.578 17.191 1.00 33.53 369 GLY A N 1
ATOM 3105 C CA . GLY A 1 369 ? -35.184 -4.973 17.340 1.00 33.53 369 GLY A CA 1
ATOM 3106 C C . GLY A 1 369 ? -36.287 -5.995 17.639 1.00 33.53 369 GLY A C 1
ATOM 3107 O O . GLY A 1 369 ? -36.068 -7.179 17.413 1.00 33.53 369 GLY A O 1
ATOM 3108 N N . ASP A 1 370 ? -37.465 -5.550 18.086 1.00 32.22 370 ASP A N 1
ATOM 3109 C CA . ASP A 1 370 ? -38.570 -6.427 18.490 1.00 32.22 370 ASP A CA 1
ATOM 3110 C C . ASP A 1 370 ? -39.821 -6.184 17.630 1.00 32.22 370 ASP A C 1
ATOM 3112 O O . ASP A 1 370 ? -40.779 -5.553 18.075 1.00 32.22 370 ASP A O 1
ATOM 3116 N N . THR A 1 371 ? -39.818 -6.703 16.397 1.00 31.78 371 THR A N 1
ATOM 3117 C CA . THR A 1 371 ? -41.036 -7.145 15.682 1.00 31.78 371 THR A CA 1
ATOM 3118 C C . THR A 1 371 ? -40.722 -8.246 14.689 1.00 31.78 371 THR A C 1
ATOM 3120 O O . THR A 1 371 ? -39.827 -8.009 13.844 1.00 31.78 371 THR A O 1
#

Foldseek 3Di:
DPLVVVLVVQVVVLLVLLVVLLVLLVVLLVVVVVCVVVVHDAQPLCVLSVVCNVLSVVLNVVLVVVPDPVLSSPADWDFDDDPPDRDDIYHPLLVLLLVCVVVVFDLALVRLLVSLCVQQVHDPVQLPDLVRDSPCPVSAGALSSLVCNLSSNLSSLSSVLSVLSVVSSVLRVLLVQLLVQLVCVVVVHDDPDADDDDPNNLNSLLNNVVNCVVVVHDCVSVQVCCCVPHVDDDDNVVSVVVNVVVSVVSSVSSVSSSVSSVSSVPYPSVVSSCSNHSLNSLLCVQQLNVLVVDDPVVVVVLSVLLVVVCVVQVDDSVQQSSQLCVQLVVCVVVVHDSVSSHSCCCRQHPVVCVTPRSPPPCPVVNPPPDD

Radius of gyration: 29.04 Å; chains: 1; bounding box: 74×46×90 Å

Sequence (371 aa):
MSQKKDSHNLKRNILNELSQSYSSIHKSYKYFKKLSKNKYKIIESANWVLDNLYLIEREYKNIKQSIGNEYFKTLPTLTRKNNEREVYNVPRIFHIAQNYINSSAEFNIKEVSDYINNIQEIKSEEIISISYNISNKNLLLNMSELWAFPLMLKINLILNLSKYIEELVLIQKRIVLGRNIAEKLIDNKNVEEHIEEDKYKDFLLKEFFITLRNNSISDSVGYKFLNDRFNIKGEFNEHLFKSDLKEKILNQKMSEYFINIRKVENIPWEVFFENTCVIEKFLNMDPSNTYSSMDFDSKDYYRHKIEEMCEVINFSEYDLTKDILTKCINAQINNEPEYKHHVGYYIIDEGVKELKGCYHNLNEVISQGDT

Organism: NCBI:txid137838

pLDDT: mean 84.47, std 15.79, range [31.17, 98.0]